Protein AF-A0A6C0IG75-F1 (afdb_monomer)

Secondary structure (DSSP, 8-state):
-HHHHHHHHHHHHHHHHHHHHHHHHTT---TT---TT---SSPPTT--EEE-TTS-EEESS--EETTEE-S---BSSS---SSS-BHHHHHHHHHHHHHHHHS-TT--EEEEE-SSTTS-EEEEESSPBPTTSSSBSSTTS-EEE--SSHHHHHH-TTBHHHHHHHHHS--S-SSSEEEEEE-SSTTSPPEEEEEEE-TT--EEEEE-HHHHHHHHHHH-TTTTTTT--TTTBTTBHHHHIIIIIS--S-GGGSB---

Mean predicted aligned error: 11.67 Å

Radius of gyration: 27.98 Å; Cα contacts (8 Å, |Δi|>4): 432; chains: 1; bounding box: 82×36×85 Å

Organism: NCBI:txid1070528

Nearest PDB structures (foldseek):
  3dfy-assembly2_K  TM=4.778E-01  e=1.965E+00  Thermotoga maritima MSB8
  7ab2-assembly1_A  TM=4.208E-01  e=1.738E+00  Homo sapiens
  4p5q-assembly1_A  TM=4.498E-01  e=3.863E+00  Homo sapiens
  3h3c-assembly1_A  TM=3.993E-01  e=5.252E+00  Homo sapiens
  5g3q-assembly1_A  TM=2.573E-01  e=2.363E+00  Homo sapiens

Sequence (258 aa):
MIELVVLLLGILLLCIFIYYYTSASHNVTEPFAPTQGEYLSACPAGYKTFYTSNGDINCCNGDIVANRCVGIQCTLNGKGTHDMPQCVDATLRAHKEKGARSCPKSMTTYFEDRTNPSAIVKGCTNGQLNATLTGPKTATQPMCKIYATEELNTNSMDSCFNQKEMEAFVCSDKKHCTKTLIQTTAGKPIKVQVSLTDPQNNTYVGTTRESLQRFYDATKPQWRETGIDLSTSHLVAEVLQEVYIDRTMEASSMQMNP

Foldseek 3Di:
DVVVVVVVVVVVVVVVVVVVVVVVVVPPPPPPPPPVPQQQPAQAAFAQWEAEPVRDIDGRDADCDPNDGDGQYEYRDDCADPNHHHSVVVQQVVQQVVLVPQAAPQFSGKAWDCPDVVDIWIKTFNDDPPSSRHGRVDPPTQMATDDPDPLCLFQDQRHRNLVNVQRPDDAPDPVFKDWGWDDPDHSAGIWIKIWGAAPVRDIQIATALVSVVRRCCRPPVCVVVVPDDSVQESNHPVNVCCVRPVNVDDPVSHDDDD

Structure (mmCIF, N/CA/C/O backbone):
data_AF-A0A6C0IG75-F1
#
_entry.id   AF-A0A6C0IG75-F1
#
loop_
_atom_site.group_PDB
_atom_site.id
_atom_site.type_symbol
_atom_site.label_atom_id
_atom_site.label_alt_id
_atom_site.label_comp_id
_atom_site.label_asym_id
_atom_site.label_entity_id
_atom_site.label_seq_id
_atom_site.pdbx_PDB_ins_code
_atom_site.Cartn_x
_atom_site.Cartn_y
_atom_site.Cartn_z
_atom_site.occupancy
_atom_site.B_iso_or_equiv
_atom_site.auth_seq_id
_atom_site.auth_comp_id
_atom_site.auth_asym_id
_atom_site.auth_atom_id
_atom_site.pdbx_PDB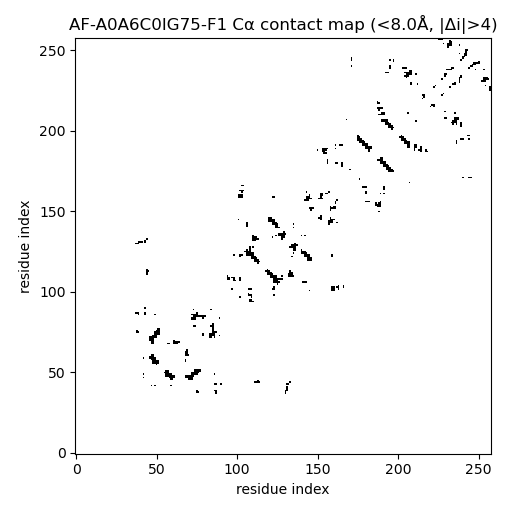_model_num
ATOM 1 N N . MET A 1 1 ? -45.389 -19.963 -54.845 1.00 73.31 1 MET A N 1
ATOM 2 C CA . MET A 1 1 ? -45.095 -19.102 -53.671 1.00 73.31 1 MET A CA 1
ATOM 3 C C . MET A 1 1 ? -44.273 -19.814 -52.600 1.00 73.31 1 MET A C 1
ATOM 5 O O . MET A 1 1 ? -43.378 -19.183 -52.063 1.00 73.31 1 MET A O 1
ATOM 9 N N . ILE A 1 2 ? -44.506 -21.105 -52.322 1.00 85.25 2 ILE A N 1
ATOM 10 C CA . ILE A 1 2 ? -43.747 -21.869 -51.309 1.00 85.25 2 ILE A CA 1
ATOM 11 C C . ILE A 1 2 ? -42.240 -21.941 -51.626 1.00 85.25 2 ILE A C 1
ATOM 13 O O . ILE A 1 2 ? -41.425 -21.727 -50.738 1.00 85.25 2 ILE A O 1
ATOM 17 N N . GLU A 1 3 ? -41.856 -22.139 -52.889 1.00 83.38 3 GLU A N 1
ATOM 18 C CA . GLU A 1 3 ? -40.438 -22.217 -53.290 1.00 83.38 3 GLU A CA 1
ATOM 19 C C . GLU A 1 3 ? -39.653 -20.920 -53.022 1.00 83.38 3 GLU A C 1
ATOM 21 O O . GLU A 1 3 ? -38.507 -20.967 -52.582 1.00 83.38 3 GLU A O 1
ATOM 26 N N . LEU A 1 4 ? -40.292 -19.754 -53.195 1.00 88.12 4 LEU A N 1
ATOM 27 C CA . LEU A 1 4 ? -39.681 -18.454 -52.894 1.00 88.12 4 LEU A CA 1
ATOM 28 C C . LEU A 1 4 ? -39.450 -18.281 -51.382 1.00 88.12 4 LEU A C 1
ATOM 30 O O . LEU A 1 4 ? -38.430 -17.737 -50.966 1.00 88.12 4 LEU A O 1
ATOM 34 N N . VAL A 1 5 ? -40.379 -18.774 -50.556 1.00 92.50 5 VAL A N 1
ATOM 35 C CA . VAL A 1 5 ? -40.278 -18.709 -49.089 1.00 92.50 5 VAL A CA 1
ATOM 36 C C . VAL A 1 5 ? -39.139 -19.597 -48.580 1.00 92.50 5 VAL A C 1
ATOM 38 O O . VAL A 1 5 ? -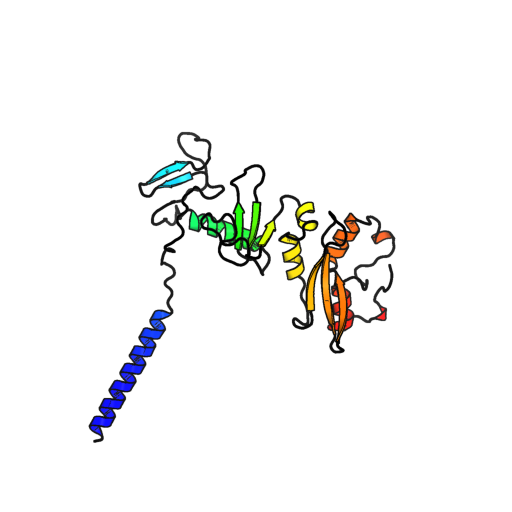38.380 -19.172 -47.711 1.00 92.50 5 VAL A O 1
ATOM 41 N N . VAL A 1 6 ? -38.968 -20.792 -49.155 1.00 94.50 6 VAL A N 1
ATOM 42 C CA . VAL A 1 6 ? -37.861 -21.703 -48.810 1.00 94.50 6 VAL A CA 1
ATOM 43 C C . VAL A 1 6 ? -36.507 -21.089 -49.176 1.00 94.50 6 VAL A C 1
ATOM 45 O O . VAL A 1 6 ? -35.572 -21.146 -48.377 1.00 94.50 6 VAL A O 1
ATOM 48 N N . LEU A 1 7 ? -36.409 -20.436 -50.338 1.00 94.56 7 LEU A N 1
ATOM 49 C CA . LEU A 1 7 ? -35.179 -19.773 -50.773 1.00 94.56 7 LEU A CA 1
ATOM 50 C C . LEU A 1 7 ? -34.809 -18.585 -49.869 1.00 94.56 7 LEU A C 1
ATOM 52 O O . LEU A 1 7 ? -33.651 -18.452 -49.472 1.00 94.56 7 LEU A O 1
ATOM 56 N N . LEU A 1 8 ? -35.787 -17.762 -49.477 1.00 94.19 8 LEU A N 1
ATOM 57 C CA . LEU A 1 8 ? -35.557 -16.633 -48.567 1.00 94.19 8 LEU A CA 1
ATOM 58 C C . LEU A 1 8 ? -35.135 -17.086 -47.161 1.00 94.19 8 LEU A C 1
ATOM 60 O O . LEU A 1 8 ? -34.238 -16.480 -46.574 1.00 94.19 8 LEU A O 1
ATOM 64 N N . LEU A 1 9 ? -35.715 -18.173 -46.642 1.00 94.75 9 LEU A N 1
ATOM 65 C CA . LEU A 1 9 ? -35.294 -18.766 -45.366 1.00 94.75 9 LEU A CA 1
ATOM 66 C C . LEU A 1 9 ? -33.864 -19.319 -45.431 1.00 94.75 9 LEU A C 1
ATOM 68 O O . LEU A 1 9 ? -33.097 -19.138 -44.485 1.00 94.75 9 LEU A O 1
ATOM 72 N N . GLY A 1 10 ? -33.483 -19.938 -46.552 1.00 95.44 10 GLY A N 1
ATOM 73 C CA . GLY A 1 10 ? -32.118 -20.418 -46.773 1.00 95.44 10 GLY A CA 1
ATOM 74 C C . GLY A 1 10 ? -31.086 -19.287 -46.762 1.00 95.44 10 GLY A C 1
ATOM 75 O O . GLY A 1 10 ? -30.059 -19.395 -46.092 1.00 95.44 10 GLY A O 1
ATOM 76 N N . ILE A 1 11 ? -31.384 -18.171 -47.437 1.00 95.62 11 ILE A N 1
ATOM 77 C CA . ILE A 1 11 ? -30.511 -16.985 -47.453 1.00 95.62 11 ILE A CA 1
ATOM 78 C C . ILE A 1 11 ? -30.398 -16.374 -46.052 1.00 95.62 11 ILE A C 1
ATOM 80 O O . ILE A 1 11 ? -29.293 -16.053 -45.617 1.00 95.62 11 ILE A O 1
ATOM 84 N N . LEU A 1 12 ? -31.510 -16.263 -45.317 1.00 95.25 12 LEU A N 1
ATOM 85 C CA . LEU A 1 12 ? -31.516 -15.712 -43.959 1.00 95.25 12 LEU A CA 1
ATOM 86 C C . LEU A 1 12 ? -30.610 -16.518 -43.013 1.00 95.25 12 LEU A C 1
ATOM 88 O O . LEU A 1 12 ? -29.795 -15.939 -42.296 1.00 95.25 12 LEU A O 1
ATOM 92 N N . LEU A 1 13 ? -30.715 -17.851 -43.038 1.00 94.88 13 LEU A N 1
ATOM 93 C CA . LEU A 1 13 ? -29.880 -18.729 -42.213 1.00 94.88 13 LEU A CA 1
ATOM 94 C C . LEU A 1 13 ? -28.395 -18.614 -42.574 1.00 94.88 13 LEU A C 1
ATOM 96 O O . LEU A 1 13 ? -27.547 -18.582 -41.682 1.00 94.88 13 LEU A O 1
ATOM 100 N N . LEU A 1 14 ? -28.079 -18.489 -43.865 1.00 95.00 14 LEU A N 1
ATOM 101 C CA . LEU A 1 14 ? -26.709 -18.304 -44.336 1.00 95.00 14 LEU A CA 1
ATOM 102 C C . LEU A 1 14 ? -26.132 -16.950 -43.887 1.00 95.00 14 LEU A C 1
ATOM 104 O O . LEU A 1 14 ? -24.993 -16.892 -43.427 1.00 95.00 14 LEU A O 1
ATOM 108 N N . CYS A 1 15 ? -26.927 -15.876 -43.922 1.00 92.81 15 CYS A N 1
ATOM 109 C CA . CYS A 1 15 ? -26.532 -14.569 -43.392 1.00 92.81 15 CYS A CA 1
ATOM 110 C C . CYS A 1 15 ? -26.287 -14.601 -41.875 1.00 92.81 15 CYS A C 1
ATOM 112 O O . CYS A 1 15 ? -25.294 -14.040 -41.415 1.00 92.81 15 CYS A O 1
ATOM 114 N N . ILE A 1 16 ? -27.144 -15.282 -41.104 1.00 92.81 16 ILE A N 1
ATOM 115 C CA . ILE A 1 16 ? -26.962 -15.452 -39.650 1.00 92.81 16 ILE A CA 1
ATOM 116 C C . ILE A 1 16 ? -25.671 -16.225 -39.359 1.00 92.81 16 ILE A C 1
ATOM 118 O O . ILE A 1 16 ? -24.908 -15.837 -38.474 1.00 92.81 16 ILE A O 1
ATOM 122 N N . PHE A 1 17 ? -25.399 -17.287 -40.122 1.00 92.06 17 PHE A N 1
ATOM 123 C CA . PHE A 1 17 ? -24.185 -18.084 -39.965 1.00 92.06 17 PHE A CA 1
ATOM 124 C C . PHE A 1 17 ? -22.920 -17.264 -40.256 1.00 92.06 17 PHE A C 1
ATOM 126 O O . PHE A 1 17 ? -21.987 -17.272 -39.454 1.00 92.06 17 PHE A O 1
ATOM 133 N N . ILE A 1 18 ? -22.905 -16.493 -41.350 1.00 89.94 18 ILE A N 1
ATOM 134 C CA . ILE A 1 18 ? -21.786 -15.597 -41.687 1.00 89.94 18 ILE A CA 1
ATOM 135 C C . ILE A 1 18 ? -21.599 -14.527 -40.607 1.00 89.94 18 ILE A C 1
ATOM 137 O O . ILE A 1 18 ? -20.465 -14.272 -40.199 1.00 89.94 18 ILE A O 1
ATOM 141 N N . TYR A 1 19 ? -22.684 -13.924 -40.113 1.00 90.56 19 TYR A N 1
ATOM 142 C CA . TYR A 1 19 ? -22.627 -12.925 -39.045 1.00 90.56 19 TYR A CA 1
ATOM 143 C C . TYR A 1 19 ? -22.011 -13.494 -37.762 1.00 90.56 19 TYR A C 1
ATOM 145 O O . TYR A 1 19 ? -21.094 -12.901 -37.202 1.00 90.56 19 TYR A O 1
ATOM 153 N N . TYR A 1 20 ? -22.441 -14.679 -37.324 1.00 86.88 20 TYR A N 1
ATOM 154 C CA . TYR A 1 20 ? -21.862 -15.320 -36.143 1.00 86.88 20 TYR A CA 1
ATOM 155 C C . TYR A 1 20 ? -20.394 -15.696 -36.339 1.00 86.88 20 TYR A C 1
ATOM 157 O O . TYR A 1 20 ? -19.587 -15.480 -35.438 1.00 86.88 20 TYR A O 1
ATOM 165 N N . TYR A 1 21 ? -20.029 -16.220 -37.510 1.00 84.25 21 TYR A N 1
ATOM 166 C CA . TYR A 1 21 ? -18.655 -16.639 -37.780 1.00 84.25 21 TYR A CA 1
ATOM 167 C C . TYR A 1 21 ? -17.698 -15.440 -37.845 1.00 84.25 21 TYR A C 1
ATOM 169 O O . TYR A 1 21 ? -16.626 -15.453 -37.242 1.00 84.25 21 TYR A O 1
ATOM 177 N N . THR A 1 22 ? -18.115 -14.361 -38.510 1.00 77.25 22 THR A N 1
ATOM 178 C CA . THR A 1 22 ? -17.342 -13.112 -38.572 1.00 77.25 22 THR A CA 1
ATOM 179 C C . THR A 1 22 ? -17.267 -12.425 -37.209 1.00 77.25 22 THR A C 1
ATOM 181 O O . THR A 1 22 ? -16.177 -12.044 -36.780 1.00 77.25 22 THR A O 1
ATOM 184 N N . SER A 1 23 ? -18.373 -12.353 -36.465 1.00 73.25 23 SER A N 1
ATOM 185 C CA . SER A 1 23 ? -18.390 -11.734 -35.136 1.00 73.25 23 SER A CA 1
ATOM 186 C C . SER A 1 23 ? -17.622 -12.550 -34.083 1.00 73.25 23 SER A C 1
ATOM 188 O O . SER A 1 23 ? -17.055 -11.964 -33.163 1.00 73.25 23 SER A O 1
ATOM 190 N N . ALA A 1 24 ? -17.538 -13.879 -34.225 1.00 65.00 24 ALA A N 1
ATOM 191 C CA . ALA A 1 24 ? -16.687 -14.730 -33.388 1.00 65.00 24 ALA A CA 1
ATOM 192 C C . ALA A 1 24 ? -15.191 -14.573 -33.726 1.00 65.00 24 ALA A C 1
ATOM 194 O O . ALA A 1 24 ? -14.353 -14.590 -32.825 1.00 65.00 24 ALA A O 1
ATOM 195 N N . SER A 1 25 ? -14.851 -14.350 -35.002 1.00 56.00 25 SER A N 1
ATOM 196 C CA . SER A 1 25 ? -13.463 -14.129 -35.441 1.00 56.00 25 SER A CA 1
ATOM 197 C C . SER A 1 25 ? -12.876 -12.774 -35.018 1.00 56.00 25 SER A C 1
ATOM 199 O O . SER A 1 25 ? -11.663 -12.654 -34.885 1.00 56.00 25 SER A O 1
ATOM 201 N N . HIS A 1 26 ? -13.715 -11.777 -34.712 1.00 50.03 26 HIS A N 1
ATOM 202 C CA . HIS A 1 26 ? -13.266 -10.451 -34.265 1.00 50.03 26 HIS A CA 1
ATOM 203 C C . HIS A 1 26 ? -12.910 -10.355 -32.770 1.00 50.03 26 HIS A C 1
ATOM 205 O O . HIS A 1 26 ? -12.398 -9.323 -32.343 1.00 50.03 26 HIS A O 1
ATOM 211 N N . ASN A 1 27 ? -13.125 -11.416 -31.982 1.00 47.47 27 ASN A N 1
ATOM 212 C CA . ASN A 1 27 ? -12.748 -11.458 -30.562 1.00 47.47 27 ASN A CA 1
ATOM 213 C C . ASN A 1 27 ? -11.518 -12.329 -30.275 1.00 47.47 27 ASN A C 1
ATOM 215 O O . ASN A 1 27 ? -11.144 -12.497 -29.114 1.00 47.47 27 ASN A O 1
ATOM 219 N N . VAL A 1 28 ? -10.851 -12.846 -31.310 1.00 45.84 28 VAL A N 1
ATOM 220 C CA . VAL A 1 28 ? -9.476 -13.326 -31.163 1.00 45.84 28 VAL A CA 1
ATOM 221 C C . VAL A 1 28 ? -8.573 -12.108 -31.299 1.00 45.84 28 VAL A C 1
ATOM 223 O O . VAL A 1 28 ? -8.095 -11.773 -32.378 1.00 45.84 28 VAL A O 1
ATOM 226 N N . THR A 1 29 ? -8.355 -11.409 -30.189 1.00 41.53 29 THR A N 1
ATOM 227 C CA . THR A 1 29 ? -7.155 -10.592 -30.037 1.00 41.53 29 THR A CA 1
ATOM 228 C C . THR A 1 29 ? -5.960 -11.525 -30.197 1.00 41.53 29 THR A C 1
ATOM 230 O O . THR A 1 29 ? -5.622 -12.288 -29.292 1.00 41.53 29 THR A O 1
ATOM 233 N N . GLU A 1 30 ? -5.340 -11.513 -31.376 1.00 39.78 30 GLU A N 1
ATOM 234 C CA . GLU A 1 30 ? -4.031 -12.125 -31.566 1.00 39.78 30 GLU A CA 1
ATOM 235 C C . GLU A 1 30 ? -3.070 -11.559 -30.504 1.00 39.78 30 GLU A C 1
ATOM 237 O O . GLU A 1 30 ? -2.921 -10.337 -30.413 1.00 39.78 30 GLU A O 1
ATOM 242 N N . PRO A 1 31 ? -2.373 -12.389 -29.708 1.00 43.69 31 PRO A N 1
ATOM 243 C CA . PRO A 1 31 ? -1.427 -11.895 -28.707 1.00 43.69 31 PRO A CA 1
ATOM 244 C C . PRO A 1 31 ? -0.106 -11.378 -29.315 1.00 43.69 31 PRO A C 1
ATOM 246 O O . PRO A 1 31 ? 0.885 -11.253 -28.603 1.00 43.69 31 PRO A O 1
ATOM 249 N N . PHE A 1 32 ? -0.065 -11.071 -30.617 1.00 42.75 32 PHE A N 1
ATOM 250 C CA . PHE A 1 32 ? 1.168 -10.741 -31.339 1.00 42.75 32 PHE A CA 1
ATOM 251 C C . PHE A 1 32 ? 1.062 -9.539 -32.279 1.00 42.75 32 PHE A C 1
ATOM 253 O O . PHE A 1 32 ? 1.876 -9.412 -33.194 1.00 42.75 32 PHE A O 1
ATOM 260 N N . ALA A 1 33 ? 0.135 -8.610 -32.045 1.00 37.62 33 ALA A N 1
ATOM 261 C CA . ALA A 1 33 ? 0.396 -7.249 -32.492 1.00 37.62 33 ALA A CA 1
ATOM 262 C C . ALA A 1 33 ? 1.459 -6.671 -31.538 1.00 37.62 33 ALA A C 1
ATOM 264 O O . ALA A 1 33 ? 1.122 -6.419 -30.378 1.00 37.62 33 ALA A O 1
ATOM 265 N N . PRO A 1 34 ? 2.735 -6.489 -31.952 1.00 43.19 34 PRO A N 1
ATOM 266 C CA . PRO A 1 34 ? 3.648 -5.679 -31.162 1.00 43.19 34 PRO A CA 1
ATOM 267 C C . PRO A 1 34 ? 2.953 -4.337 -31.000 1.00 43.19 34 PRO A C 1
ATOM 269 O O . PRO A 1 34 ? 2.518 -3.752 -31.995 1.00 43.19 34 PRO A O 1
ATOM 272 N N . THR A 1 35 ? 2.773 -3.904 -29.760 1.00 45.69 35 THR A N 1
ATOM 273 C CA . THR A 1 35 ? 2.232 -2.600 -29.400 1.00 45.69 35 THR A CA 1
ATOM 274 C C . THR A 1 35 ? 2.933 -1.557 -30.267 1.00 45.69 35 THR A C 1
ATOM 276 O O . THR A 1 35 ? 4.082 -1.191 -30.023 1.00 45.69 35 THR A O 1
ATOM 279 N N . GLN A 1 36 ? 2.280 -1.127 -31.350 1.00 42.31 36 GLN A N 1
ATOM 280 C CA . GLN A 1 36 ? 2.760 -0.030 -32.171 1.00 42.31 36 GLN A CA 1
ATOM 281 C C . GLN A 1 36 ? 2.659 1.211 -31.290 1.00 42.31 36 GLN A C 1
ATOM 283 O O . GLN A 1 36 ? 1.587 1.793 -31.160 1.00 42.31 36 GLN A O 1
ATOM 288 N N . GLY A 1 37 ? 3.749 1.568 -30.612 1.00 45.06 37 GLY A N 1
ATOM 289 C CA . GLY A 1 37 ? 3.791 2.807 -29.841 1.00 45.06 37 GLY A CA 1
ATOM 290 C C . GLY A 1 37 ? 4.794 2.885 -28.699 1.00 45.06 37 GLY A C 1
ATOM 291 O O . GLY A 1 37 ? 5.054 3.993 -28.248 1.00 45.06 37 GLY A O 1
ATOM 292 N N . GLU A 1 38 ? 5.388 1.782 -28.242 1.00 47.50 38 GLU A N 1
ATOM 293 C CA . GLU A 1 38 ? 6.344 1.832 -27.126 1.00 47.50 38 GLU A CA 1
ATOM 294 C C . GLU A 1 38 ? 7.746 1.464 -27.608 1.00 47.50 38 GLU A C 1
ATOM 296 O O . GLU A 1 38 ? 8.247 0.366 -27.394 1.00 47.50 38 GLU A O 1
ATOM 301 N N . TYR A 1 39 ? 8.384 2.401 -28.310 1.00 50.88 39 TYR A N 1
ATOM 302 C CA . TYR A 1 39 ? 9.828 2.359 -28.502 1.00 50.88 39 TYR A CA 1
ATOM 303 C C . TYR A 1 39 ? 10.487 3.041 -27.303 1.00 50.88 39 TYR A C 1
ATOM 305 O O . TYR A 1 39 ? 10.224 4.207 -27.003 1.00 50.88 39 TYR A O 1
ATOM 313 N N . LEU A 1 40 ? 11.368 2.321 -26.614 1.00 54.06 40 LEU A N 1
ATOM 314 C CA . LEU A 1 40 ? 12.262 2.953 -25.654 1.00 54.06 40 LEU A CA 1
ATOM 315 C C . LEU A 1 40 ? 13.280 3.777 -26.451 1.00 54.06 40 LEU A C 1
ATOM 317 O O . LEU A 1 40 ? 14.135 3.230 -27.141 1.00 54.06 40 LEU A O 1
ATOM 321 N N . SER A 1 41 ? 13.177 5.105 -26.380 1.00 54.94 41 SER A N 1
ATOM 322 C CA . SER A 1 41 ? 14.137 6.025 -27.010 1.00 54.94 41 SER A CA 1
ATOM 323 C C . SER A 1 41 ? 15.497 6.044 -26.305 1.00 54.94 41 SER A C 1
ATOM 325 O O . SER A 1 41 ? 16.463 6.593 -26.832 1.00 54.94 41 SER A O 1
ATOM 327 N N . ALA A 1 42 ? 15.571 5.450 -25.116 1.00 58.94 42 ALA A N 1
ATOM 328 C CA . ALA A 1 42 ? 16.754 5.380 -24.284 1.00 58.94 42 ALA A CA 1
ATOM 329 C C . ALA A 1 42 ? 16.819 4.037 -23.553 1.00 58.94 42 ALA A C 1
ATOM 331 O O . ALA A 1 42 ? 15.848 3.289 -23.461 1.00 58.94 42 ALA A O 1
ATOM 332 N N . CYS A 1 43 ? 17.988 3.757 -23.000 1.00 59.97 43 CYS A N 1
ATOM 333 C CA . CYS A 1 43 ? 18.236 2.589 -22.184 1.00 59.97 43 CYS A CA 1
ATOM 334 C C . CYS A 1 43 ? 17.265 2.471 -21.006 1.00 59.97 43 CYS A C 1
ATOM 336 O O . CYS A 1 43 ? 17.230 3.382 -20.172 1.00 59.97 43 CYS A O 1
ATOM 338 N N . PRO A 1 44 ? 16.524 1.354 -20.881 1.00 65.19 44 PRO A N 1
ATOM 339 C CA . PRO A 1 44 ? 15.718 1.134 -19.697 1.00 65.19 44 PRO A CA 1
ATOM 340 C C . PRO A 1 44 ? 16.601 1.109 -18.450 1.00 65.19 44 PRO A C 1
ATOM 342 O O . PRO A 1 44 ? 17.728 0.602 -18.436 1.00 65.19 44 PRO A O 1
ATOM 345 N N . ALA A 1 45 ? 16.063 1.680 -17.381 1.00 61.09 45 ALA A N 1
ATOM 346 C CA . ALA A 1 45 ? 16.729 1.827 -16.103 1.00 61.09 45 ALA A CA 1
ATOM 347 C C . ALA A 1 45 ? 17.295 0.482 -15.592 1.00 61.09 45 ALA A C 1
ATOM 349 O O . ALA A 1 45 ? 16.557 -0.454 -15.297 1.00 61.09 45 ALA A O 1
ATOM 350 N N . GLY A 1 46 ? 18.623 0.392 -15.431 1.00 55.16 46 GLY A N 1
ATOM 351 C CA . GLY A 1 46 ? 19.306 -0.800 -14.905 1.00 55.16 46 GLY A CA 1
ATOM 352 C C . GLY A 1 46 ? 19.801 -1.804 -15.949 1.00 55.16 46 GLY A C 1
ATOM 353 O O . GLY A 1 46 ? 20.493 -2.754 -15.574 1.00 55.16 46 GLY A O 1
ATOM 354 N N . TYR A 1 47 ? 19.507 -1.584 -17.229 1.00 60.91 47 TYR A N 1
ATOM 355 C CA . TYR A 1 47 ? 20.133 -2.322 -18.320 1.00 60.91 47 TYR A CA 1
ATOM 356 C C . TYR A 1 47 ? 21.494 -1.715 -18.619 1.00 60.91 47 TYR A C 1
ATOM 358 O O . TYR A 1 47 ? 21.670 -0.498 -18.599 1.00 60.91 47 TYR A O 1
ATOM 366 N N . LYS A 1 48 ? 22.474 -2.582 -18.867 1.00 63.97 48 LYS A N 1
ATOM 367 C CA . LYS A 1 48 ? 23.851 -2.168 -19.153 1.00 63.97 48 LYS A CA 1
ATOM 368 C C . LYS A 1 48 ? 24.191 -2.299 -20.633 1.00 63.97 48 LYS A C 1
ATOM 370 O O . LYS A 1 48 ? 25.172 -1.705 -21.066 1.00 63.97 48 LYS A O 1
ATOM 375 N N . THR A 1 49 ? 23.403 -3.049 -21.406 1.00 65.75 49 THR A N 1
ATOM 376 C CA . THR A 1 49 ? 23.686 -3.406 -22.802 1.00 65.75 49 THR A CA 1
ATOM 377 C C . THR A 1 49 ? 22.377 -3.510 -23.588 1.00 65.75 49 THR A C 1
ATOM 379 O O . THR A 1 49 ? 21.367 -3.950 -23.038 1.00 65.75 49 THR A O 1
ATOM 382 N N . PHE A 1 50 ? 22.382 -3.102 -24.856 1.00 67.06 50 PHE A N 1
ATOM 383 C CA . PHE A 1 50 ? 21.300 -3.385 -25.798 1.00 67.06 50 PHE A CA 1
ATOM 384 C C . PHE A 1 50 ? 21.831 -3.554 -27.217 1.00 67.06 50 PHE A C 1
ATOM 386 O O . PHE A 1 50 ? 22.889 -3.026 -27.557 1.00 67.06 50 PHE A O 1
ATOM 393 N N . TYR A 1 51 ? 21.063 -4.256 -28.046 1.00 66.00 51 TYR A N 1
ATOM 394 C CA . TYR A 1 51 ? 21.341 -4.407 -29.471 1.00 66.00 51 TYR A CA 1
ATOM 395 C C . TYR A 1 51 ? 20.474 -3.454 -30.299 1.00 66.00 51 TYR A C 1
ATOM 397 O O . TYR A 1 51 ? 19.267 -3.324 -30.055 1.00 66.00 51 TYR A O 1
ATOM 405 N N . THR A 1 52 ? 21.087 -2.782 -31.276 1.00 66.50 52 THR A N 1
ATOM 406 C CA . THR A 1 52 ? 20.379 -1.975 -32.281 1.00 66.50 52 THR A CA 1
ATOM 407 C C . THR A 1 52 ? 19.715 -2.872 -33.330 1.00 66.50 52 THR A C 1
ATOM 409 O O . THR A 1 52 ? 19.978 -4.072 -33.403 1.00 66.50 52 THR A O 1
ATOM 412 N N . SER A 1 53 ? 18.882 -2.289 -34.198 1.00 67.25 53 SER A N 1
ATOM 413 C CA . SER A 1 53 ? 18.287 -3.001 -35.341 1.00 67.25 53 SER A CA 1
ATOM 414 C C . SER A 1 53 ? 19.322 -3.574 -36.315 1.00 67.25 53 SER A C 1
ATOM 416 O O . SER A 1 53 ? 18.993 -4.466 -37.091 1.00 67.25 53 SER A O 1
ATOM 418 N N . ASN A 1 54 ? 20.559 -3.072 -36.272 1.00 67.69 54 ASN A N 1
ATOM 419 C CA . ASN A 1 54 ? 21.665 -3.518 -37.117 1.00 67.69 54 ASN A CA 1
ATOM 420 C C . ASN A 1 54 ? 22.476 -4.655 -36.471 1.00 67.69 54 ASN A C 1
ATOM 422 O O . ASN A 1 54 ? 23.398 -5.173 -37.091 1.00 67.69 54 ASN A O 1
ATOM 426 N N . GLY A 1 55 ? 22.141 -5.047 -35.235 1.00 65.00 55 GLY A N 1
ATOM 427 C CA . GLY A 1 55 ? 22.895 -6.033 -34.460 1.00 65.00 55 GLY A CA 1
ATOM 428 C C . GLY A 1 55 ? 24.098 -5.456 -33.707 1.00 65.00 55 GLY A C 1
ATOM 429 O O . GLY A 1 55 ? 24.832 -6.221 -33.084 1.00 65.00 55 GLY A O 1
ATOM 430 N N . ASP A 1 56 ? 24.290 -4.133 -33.716 1.00 68.06 56 ASP A N 1
ATOM 431 C CA . ASP A 1 56 ? 25.373 -3.484 -32.971 1.00 68.06 56 ASP A CA 1
ATOM 432 C C . ASP A 1 56 ? 25.075 -3.475 -31.470 1.00 68.06 56 ASP A C 1
ATOM 434 O O . ASP A 1 56 ? 23.944 -3.207 -31.055 1.00 68.06 56 ASP A O 1
ATOM 438 N N . ILE A 1 57 ? 26.103 -3.716 -30.655 1.00 69.44 57 ILE A N 1
ATOM 439 C CA . ILE A 1 57 ? 26.013 -3.668 -29.192 1.00 69.44 57 ILE A CA 1
ATOM 440 C C . ILE A 1 57 ? 26.298 -2.244 -28.718 1.00 69.44 57 ILE A C 1
ATOM 442 O O . ILE A 1 57 ? 27.409 -1.747 -28.888 1.00 69.44 57 ILE A O 1
ATOM 446 N N . ASN A 1 58 ? 25.337 -1.631 -28.030 1.00 70.44 58 ASN A N 1
ATOM 447 C CA . ASN A 1 58 ? 25.519 -0.362 -27.332 1.00 70.44 58 ASN A CA 1
ATOM 448 C C . ASN A 1 58 ? 25.437 -0.573 -25.814 1.00 70.44 58 ASN A C 1
ATOM 450 O O . ASN A 1 58 ? 24.481 -1.165 -25.304 1.00 70.44 58 ASN A O 1
ATOM 454 N N . CYS A 1 59 ? 26.433 -0.085 -25.066 1.00 65.06 59 CYS A N 1
ATOM 455 C CA . CYS A 1 59 ? 26.380 -0.109 -23.605 1.00 65.06 59 CYS A CA 1
ATOM 456 C C . CYS A 1 59 ? 25.551 1.082 -23.088 1.00 65.06 59 CYS A C 1
ATOM 458 O O . CYS A 1 59 ? 25.820 2.231 -23.423 1.00 65.06 59 CYS A O 1
ATOM 460 N N . CYS A 1 60 ? 24.567 0.807 -22.235 1.00 62.75 60 CYS A N 1
ATOM 461 C CA . CYS A 1 60 ? 23.649 1.794 -21.662 1.00 62.75 60 CYS A CA 1
ATOM 462 C C . CYS A 1 60 ? 24.206 2.579 -20.474 1.00 62.75 60 CYS A C 1
ATOM 464 O O . CYS A 1 60 ? 23.810 3.713 -20.230 1.00 62.75 60 CYS A O 1
ATOM 466 N N . ASN A 1 61 ? 25.061 1.923 -19.696 1.00 56.16 61 ASN A N 1
ATOM 467 C CA . ASN A 1 61 ? 25.866 2.458 -18.602 1.00 56.16 61 ASN A CA 1
ATOM 468 C C . ASN A 1 61 ? 26.550 1.238 -17.980 1.00 56.16 61 ASN A C 1
ATOM 470 O O . ASN A 1 61 ? 25.917 0.460 -17.262 1.00 56.16 61 ASN A O 1
ATOM 474 N N . GLY A 1 62 ? 27.816 0.999 -18.308 1.00 51.94 62 GLY A N 1
ATOM 475 C CA . GLY A 1 62 ? 28.541 -0.152 -17.788 1.00 51.94 62 GLY A CA 1
ATOM 476 C C . GLY A 1 62 ? 30.019 -0.117 -18.134 1.00 51.94 62 GLY A C 1
ATOM 477 O O . GLY A 1 62 ? 30.400 0.382 -19.189 1.00 51.94 62 GLY A O 1
ATOM 478 N N . ASP A 1 63 ? 30.824 -0.682 -17.238 1.00 50.28 63 ASP A N 1
ATOM 479 C CA . ASP A 1 63 ? 32.231 -0.961 -17.485 1.00 50.28 63 ASP A CA 1
ATOM 480 C C . ASP A 1 63 ? 32.355 -1.933 -18.661 1.00 50.28 63 ASP A C 1
ATOM 482 O O . ASP A 1 63 ? 31.731 -3.002 -18.688 1.00 50.28 63 ASP A O 1
ATOM 486 N N . ILE A 1 64 ? 33.165 -1.557 -19.646 1.00 55.50 64 ILE A N 1
ATOM 487 C CA . ILE A 1 64 ? 33.576 -2.458 -20.717 1.00 55.50 64 ILE A CA 1
ATOM 488 C C . ILE A 1 64 ? 34.610 -3.401 -20.105 1.00 55.50 64 ILE A C 1
ATOM 490 O O . ILE A 1 64 ? 35.767 -3.032 -19.918 1.00 55.50 64 ILE A O 1
ATOM 494 N N . VAL A 1 65 ? 34.202 -4.627 -19.785 1.00 56.50 65 VAL A N 1
ATOM 495 C CA . VAL A 1 65 ? 35.130 -5.660 -19.314 1.00 56.50 65 VAL A CA 1
ATOM 496 C C . VAL A 1 65 ? 35.444 -6.565 -20.499 1.00 56.50 65 VAL A C 1
ATOM 498 O O . VAL A 1 65 ? 34.555 -7.216 -21.042 1.00 56.50 65 VAL A O 1
ATOM 501 N N . ALA A 1 66 ? 36.707 -6.580 -20.931 1.00 60.03 66 ALA A N 1
ATOM 502 C CA . ALA A 1 66 ? 37.181 -7.399 -22.054 1.00 60.03 66 ALA A CA 1
ATOM 503 C C . ALA A 1 66 ? 36.370 -7.209 -23.361 1.00 60.03 66 ALA A C 1
ATOM 505 O O . ALA A 1 66 ? 35.964 -8.180 -23.999 1.00 60.03 66 ALA A O 1
ATOM 506 N N . ASN A 1 67 ? 36.121 -5.952 -23.757 1.00 59.69 67 ASN A N 1
ATOM 507 C CA . ASN A 1 67 ? 35.340 -5.577 -24.951 1.00 59.69 67 ASN A CA 1
ATOM 508 C C . ASN A 1 67 ? 33.890 -6.091 -24.967 1.00 59.69 67 ASN A C 1
ATOM 510 O O . ASN A 1 67 ? 33.270 -6.178 -26.026 1.00 59.69 67 ASN A O 1
ATOM 514 N N . ARG A 1 68 ? 33.328 -6.428 -23.802 1.00 54.66 68 ARG A N 1
ATOM 515 C CA . ARG A 1 68 ? 31.922 -6.804 -23.662 1.00 54.66 68 ARG A CA 1
ATOM 516 C C . ARG A 1 68 ? 31.274 -5.947 -22.588 1.00 54.66 68 ARG A C 1
ATOM 518 O O . ARG A 1 68 ? 31.807 -5.783 -21.492 1.00 54.66 68 ARG A O 1
ATOM 525 N N . CYS A 1 69 ? 30.102 -5.409 -22.898 1.00 60.16 69 CYS A N 1
ATOM 526 C CA . CYS A 1 69 ? 29.269 -4.793 -21.883 1.00 60.16 69 CYS A CA 1
ATOM 527 C C . CYS A 1 69 ? 28.725 -5.920 -20.969 1.00 60.16 69 CYS A C 1
ATOM 529 O O . CYS A 1 69 ? 28.186 -6.915 -21.461 1.00 60.16 69 CYS A O 1
ATOM 531 N N . VAL A 1 70 ? 28.860 -5.802 -19.648 1.00 59.41 70 VAL A N 1
ATOM 532 C CA . VAL A 1 70 ? 28.391 -6.827 -18.692 1.00 59.41 70 VAL A CA 1
ATOM 533 C C . VAL A 1 70 ? 26.984 -6.469 -18.208 1.00 59.41 70 VAL A C 1
ATOM 535 O O . VAL A 1 70 ? 26.827 -5.421 -17.598 1.00 59.41 70 VAL A O 1
ATOM 538 N N . GLY A 1 71 ? 25.961 -7.305 -18.433 1.00 63.19 71 GLY A N 1
ATOM 539 C CA . GLY A 1 71 ? 24.596 -7.090 -17.914 1.00 63.19 71 GLY A CA 1
ATOM 540 C C . GLY A 1 71 ? 23.497 -7.840 -18.676 1.00 63.19 71 GLY A C 1
ATOM 541 O O . GLY A 1 71 ? 23.798 -8.638 -19.560 1.00 63.19 71 GLY A O 1
ATOM 542 N N . ILE A 1 72 ? 22.227 -7.586 -18.327 1.00 65.31 72 ILE A N 1
ATOM 543 C CA . ILE A 1 72 ? 21.057 -8.158 -19.020 1.00 65.31 72 ILE A CA 1
ATOM 544 C C . ILE A 1 72 ? 21.063 -7.677 -20.477 1.00 65.31 72 ILE A C 1
ATOM 546 O O . ILE A 1 72 ? 21.151 -6.473 -20.713 1.00 65.31 72 ILE A O 1
ATOM 550 N N . GLN A 1 73 ? 20.989 -8.619 -21.419 1.00 71.75 73 GLN A N 1
ATOM 551 C CA . GLN A 1 73 ? 21.010 -8.371 -22.861 1.00 71.75 73 GLN A CA 1
ATOM 552 C C . GLN A 1 73 ? 19.585 -8.328 -23.413 1.00 71.75 73 GLN A C 1
ATOM 554 O O . GLN A 1 73 ? 18.770 -9.200 -23.110 1.00 71.75 73 GLN A O 1
ATOM 559 N N . CYS A 1 74 ? 19.285 -7.314 -24.218 1.00 71.19 74 CYS A N 1
ATOM 560 C CA . CYS A 1 74 ? 17.991 -7.167 -24.871 1.00 71.19 74 CYS A CA 1
ATOM 561 C C . CYS A 1 74 ? 18.118 -6.382 -26.181 1.00 71.19 74 CYS A C 1
ATOM 563 O O . CYS A 1 74 ? 19.083 -5.643 -26.393 1.00 71.19 74 CYS A O 1
ATOM 565 N N . THR A 1 75 ? 17.137 -6.526 -27.066 1.00 73.94 75 THR A N 1
ATOM 566 C CA . THR A 1 75 ? 17.075 -5.772 -28.324 1.00 73.94 75 THR A CA 1
ATOM 567 C C . THR A 1 75 ? 16.202 -4.532 -28.139 1.00 73.94 75 THR A C 1
ATOM 569 O O . THR A 1 75 ? 15.064 -4.641 -27.680 1.00 73.94 75 THR A O 1
ATOM 572 N N . LEU A 1 76 ? 16.715 -3.344 -28.477 1.00 68.62 76 LEU A N 1
ATOM 573 C CA . LEU A 1 76 ? 15.960 -2.092 -28.318 1.00 68.62 76 LEU A CA 1
ATOM 574 C C . LEU A 1 76 ? 14.909 -1.927 -29.424 1.00 68.62 76 LEU A C 1
ATOM 576 O O . LEU A 1 76 ? 13.781 -1.544 -29.141 1.00 68.62 76 LEU A O 1
ATOM 580 N N . ASN A 1 77 ? 15.279 -2.258 -30.667 1.00 67.12 77 ASN A N 1
ATOM 581 C CA . ASN A 1 77 ? 14.431 -2.139 -31.854 1.00 67.12 77 ASN A CA 1
ATOM 582 C C . ASN A 1 77 ? 14.503 -3.413 -32.705 1.00 67.12 77 ASN A C 1
ATOM 584 O O . ASN A 1 77 ? 15.593 -3.903 -32.993 1.00 67.12 77 ASN A O 1
ATOM 588 N N . GLY A 1 78 ? 13.352 -3.903 -33.170 1.00 67.75 78 GLY A N 1
ATOM 589 C CA . GLY A 1 78 ? 13.244 -5.114 -33.995 1.00 67.75 78 GLY A CA 1
ATOM 590 C C . GLY A 1 78 ? 12.595 -6.285 -33.257 1.00 67.75 78 GLY A C 1
ATOM 591 O O . GLY A 1 78 ? 12.233 -6.171 -32.091 1.00 67.75 78 GLY A O 1
ATOM 592 N N . LYS A 1 79 ? 12.394 -7.418 -33.939 1.00 69.62 79 LYS A N 1
ATOM 593 C CA . LYS A 1 79 ? 11.787 -8.610 -33.323 1.00 69.62 79 LYS A CA 1
ATOM 594 C C . LYS A 1 79 ? 12.806 -9.260 -32.380 1.00 69.62 79 LYS A C 1
ATOM 596 O O . LYS A 1 79 ? 13.840 -9.730 -32.843 1.00 69.62 79 LYS A O 1
ATOM 601 N N . GLY A 1 80 ? 12.523 -9.252 -31.076 1.00 70.69 80 GLY A N 1
ATOM 602 C CA . GLY A 1 80 ? 13.327 -9.980 -30.092 1.00 70.69 80 GLY A CA 1
ATOM 603 C C . GLY A 1 80 ? 13.272 -11.491 -30.338 1.00 70.69 80 GLY A C 1
ATOM 604 O O . GLY A 1 80 ? 12.339 -11.993 -30.968 1.00 70.69 80 GLY A O 1
ATOM 605 N N . THR A 1 81 ? 14.268 -12.219 -29.847 1.00 79.75 81 THR A N 1
ATOM 606 C CA . THR A 1 81 ? 14.298 -13.688 -29.866 1.00 79.75 81 THR A CA 1
ATOM 607 C C . THR A 1 81 ? 14.001 -14.245 -28.474 1.00 79.75 81 THR A C 1
ATOM 609 O O . THR A 1 81 ? 13.939 -13.504 -27.494 1.00 79.75 81 THR A O 1
ATOM 612 N N . HIS A 1 82 ? 13.810 -15.563 -28.371 1.00 77.44 82 HIS A N 1
ATOM 613 C CA . HIS A 1 82 ? 13.643 -16.224 -27.075 1.00 77.44 82 HIS A CA 1
ATOM 614 C C . HIS A 1 82 ? 14.851 -15.985 -26.150 1.00 77.44 82 HIS A C 1
ATOM 616 O O . HIS A 1 82 ? 14.676 -15.681 -24.971 1.00 77.44 82 HIS A O 1
ATOM 622 N N . ASP A 1 83 ? 16.063 -16.054 -26.707 1.00 76.62 83 ASP A N 1
ATOM 623 C CA . ASP A 1 83 ? 17.312 -15.885 -25.957 1.00 76.62 83 ASP A CA 1
ATOM 624 C C . ASP A 1 83 ? 17.676 -14.408 -25.742 1.00 76.62 83 ASP A C 1
ATOM 626 O O . ASP A 1 83 ? 18.428 -14.080 -24.826 1.00 76.62 83 ASP A O 1
ATOM 630 N N . MET A 1 84 ? 17.120 -13.506 -26.561 1.00 74.50 84 MET A N 1
ATOM 631 C CA . MET A 1 84 ? 17.349 -12.066 -26.484 1.00 74.50 84 MET A CA 1
ATOM 632 C C . MET A 1 84 ? 16.046 -11.288 -26.727 1.00 74.50 84 MET A C 1
ATOM 634 O O . MET A 1 84 ? 15.772 -10.850 -27.850 1.00 74.50 84 MET A O 1
ATOM 638 N N . PRO A 1 85 ? 15.208 -11.131 -25.686 1.00 81.62 85 PRO A N 1
ATOM 639 C CA . PRO A 1 85 ? 13.916 -10.466 -25.809 1.00 81.62 85 PRO A CA 1
ATOM 640 C C . PRO A 1 85 ? 14.071 -8.965 -26.076 1.00 81.62 85 PRO A C 1
ATOM 642 O O . PRO A 1 85 ? 15.148 -8.381 -25.911 1.00 81.62 85 PRO A O 1
ATOM 645 N N . GLN A 1 86 ? 12.967 -8.309 -26.441 1.00 82.69 86 GLN A N 1
ATOM 646 C CA . GLN A 1 86 ? 12.953 -6.851 -26.487 1.00 82.69 86 GLN A CA 1
ATOM 647 C C . GLN A 1 86 ? 13.176 -6.263 -25.089 1.00 82.69 86 GLN A C 1
ATOM 649 O O . GLN A 1 86 ? 12.724 -6.812 -24.080 1.00 82.69 86 GLN A O 1
ATOM 654 N N . CYS A 1 87 ? 13.855 -5.118 -25.021 1.00 79.56 87 CYS A N 1
ATOM 655 C CA . CYS A 1 87 ? 14.147 -4.459 -23.747 1.00 79.56 87 CYS A CA 1
ATOM 656 C C . CYS A 1 87 ? 12.876 -4.047 -22.988 1.00 79.56 87 CYS A C 1
ATOM 658 O O . CYS A 1 87 ? 12.842 -4.120 -21.757 1.00 79.56 87 CYS A O 1
ATOM 660 N N . VAL A 1 88 ? 11.823 -3.667 -23.719 1.00 83.25 88 VAL A N 1
ATOM 661 C CA . VAL A 1 88 ? 10.490 -3.389 -23.164 1.00 83.25 88 VAL A CA 1
ATOM 662 C C . VAL A 1 88 ? 9.924 -4.643 -22.502 1.00 83.25 88 VAL A C 1
ATOM 664 O O . VAL A 1 88 ? 9.640 -4.622 -21.306 1.00 83.25 88 VAL A O 1
ATOM 667 N N . ASP A 1 89 ? 9.860 -5.761 -23.229 1.00 84.94 89 ASP A N 1
ATOM 668 C CA . ASP A 1 89 ? 9.315 -7.026 -22.722 1.00 84.94 89 ASP A CA 1
ATOM 669 C C . ASP A 1 89 ? 10.069 -7.539 -21.493 1.00 84.94 89 ASP A C 1
ATOM 671 O O . ASP A 1 89 ? 9.464 -7.988 -20.516 1.00 84.94 89 ASP A O 1
ATOM 675 N N . ALA A 1 90 ? 11.400 -7.460 -21.523 1.00 84.62 90 ALA A N 1
ATOM 676 C CA . ALA A 1 90 ? 12.244 -7.862 -20.406 1.00 84.62 90 ALA A CA 1
ATOM 677 C C . ALA A 1 90 ? 11.988 -6.987 -19.166 1.00 84.62 90 ALA A C 1
ATOM 679 O O . ALA A 1 90 ? 11.871 -7.500 -18.049 1.00 84.62 90 ALA A O 1
ATOM 680 N N . THR A 1 91 ? 11.838 -5.673 -19.359 1.00 85.88 91 THR A N 1
ATOM 681 C CA . THR A 1 91 ? 11.539 -4.718 -18.281 1.00 85.88 91 THR A CA 1
ATOM 682 C C . THR A 1 91 ? 10.152 -4.954 -17.701 1.00 85.88 91 THR A C 1
ATOM 684 O O . THR A 1 91 ? 10.015 -5.098 -16.487 1.00 85.88 91 THR A O 1
ATOM 687 N N . LEU A 1 92 ? 9.133 -5.090 -18.551 1.00 89.31 92 LEU A N 1
ATOM 688 C CA . LEU A 1 92 ? 7.762 -5.376 -18.132 1.00 89.31 92 LEU A CA 1
ATOM 689 C C . LEU A 1 92 ? 7.656 -6.717 -17.398 1.00 89.31 92 LEU A C 1
ATOM 691 O O . LEU A 1 92 ? 6.947 -6.812 -16.395 1.00 89.31 92 LEU A O 1
ATOM 695 N N . ARG A 1 93 ? 8.400 -7.744 -17.827 1.00 90.12 93 ARG A N 1
ATOM 696 C CA . ARG A 1 93 ? 8.479 -9.030 -17.117 1.00 90.12 93 ARG A CA 1
ATOM 697 C C . ARG A 1 93 ? 9.074 -8.863 -15.719 1.00 90.12 93 ARG A C 1
ATOM 699 O O . ARG A 1 93 ? 8.467 -9.306 -14.745 1.00 90.12 93 ARG A O 1
ATOM 706 N N . ALA A 1 94 ? 10.203 -8.165 -15.603 1.00 89.44 94 ALA A N 1
ATOM 707 C CA . ALA A 1 94 ? 10.823 -7.884 -14.309 1.00 89.44 94 ALA A CA 1
ATOM 708 C C . ALA A 1 94 ? 9.905 -7.044 -13.401 1.00 89.44 94 ALA A C 1
ATOM 710 O O . ALA A 1 94 ? 9.802 -7.305 -12.200 1.00 89.44 94 ALA A O 1
ATOM 711 N N . HIS A 1 95 ? 9.205 -6.054 -13.960 1.00 94.00 95 HIS A N 1
ATOM 712 C CA . HIS A 1 95 ? 8.208 -5.264 -13.238 1.00 94.00 95 HIS A CA 1
ATOM 713 C C . HIS A 1 95 ? 7.038 -6.118 -12.768 1.00 94.00 95 HIS A C 1
ATOM 715 O O . HIS A 1 95 ? 6.638 -5.993 -11.616 1.00 94.00 95 HIS A O 1
ATOM 721 N N . LYS A 1 96 ? 6.540 -7.046 -13.587 1.00 94.31 96 LYS A N 1
ATOM 722 C CA . LYS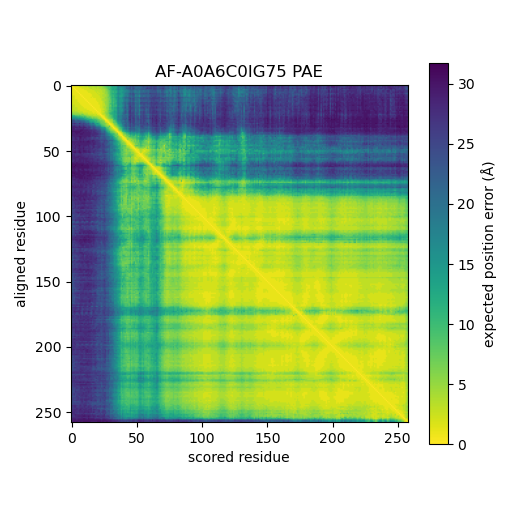 A 1 96 ? 5.473 -7.974 -13.193 1.00 94.31 96 LYS A CA 1
ATOM 723 C C . LYS A 1 96 ? 5.879 -8.840 -11.995 1.00 94.31 96 LYS A C 1
ATOM 725 O O . LYS A 1 96 ? 5.113 -8.967 -11.041 1.00 94.31 96 LYS A O 1
ATOM 730 N N . GLU A 1 97 ? 7.094 -9.386 -11.998 1.00 93.75 97 GLU A N 1
ATOM 731 C CA . GLU A 1 97 ? 7.617 -10.206 -10.892 1.00 93.75 97 GLU A CA 1
ATOM 732 C C . GLU A 1 97 ? 7.849 -9.414 -9.596 1.00 93.75 97 GLU A C 1
ATOM 734 O O . GLU A 1 97 ? 7.656 -9.928 -8.488 1.00 93.75 97 GLU A O 1
ATOM 739 N N . LYS A 1 98 ? 8.300 -8.161 -9.708 1.00 94.69 98 LYS A N 1
ATOM 740 C CA . LYS A 1 98 ? 8.444 -7.260 -8.554 1.00 94.69 98 LYS A CA 1
ATOM 741 C C . LYS A 1 98 ? 7.079 -6.809 -8.039 1.00 94.69 98 LYS A C 1
ATOM 743 O O . LYS A 1 98 ? 6.827 -6.865 -6.836 1.00 94.69 98 LYS A O 1
ATOM 748 N N . GLY A 1 99 ? 6.184 -6.439 -8.949 1.00 95.44 99 GLY A N 1
ATOM 749 C CA . GLY A 1 99 ? 4.839 -5.968 -8.647 1.00 95.44 99 GLY A CA 1
ATOM 750 C C . GLY A 1 99 ? 4.015 -7.000 -7.893 1.00 95.44 99 GLY A C 1
ATOM 751 O O . GLY A 1 99 ? 3.414 -6.665 -6.879 1.00 95.44 99 GLY A O 1
ATOM 752 N N . ALA A 1 100 ? 4.103 -8.277 -8.273 1.00 95.44 100 ALA A N 1
ATOM 753 C CA . ALA A 1 100 ? 3.422 -9.364 -7.566 1.00 95.44 100 ALA A CA 1
ATOM 754 C C . ALA A 1 100 ? 3.767 -9.449 -6.062 1.00 95.44 100 ALA A C 1
ATOM 756 O O . ALA A 1 100 ? 2.959 -9.927 -5.269 1.00 95.44 100 ALA A O 1
ATOM 757 N N . ARG A 1 101 ? 4.961 -8.994 -5.657 1.00 93.69 101 ARG A N 1
ATOM 758 C CA . ARG A 1 101 ? 5.426 -9.041 -4.261 1.00 93.69 101 ARG A CA 1
ATOM 759 C C . ARG A 1 101 ? 5.195 -7.728 -3.523 1.00 93.69 101 ARG A C 1
ATOM 761 O O . ARG A 1 101 ? 4.761 -7.738 -2.368 1.00 93.69 101 ARG A O 1
ATOM 768 N N . SER A 1 102 ? 5.502 -6.613 -4.176 1.00 95.00 102 SER A N 1
ATOM 769 C CA . SER A 1 102 ? 5.589 -5.305 -3.525 1.00 95.00 102 SER A CA 1
ATOM 770 C C . SER A 1 102 ? 4.342 -4.446 -3.689 1.00 95.00 102 SER A C 1
ATOM 772 O O . SER A 1 102 ? 4.117 -3.566 -2.864 1.00 95.00 102 SER A O 1
ATOM 774 N N . CYS A 1 103 ? 3.540 -4.685 -4.725 1.00 97.75 103 CYS A N 1
ATOM 775 C CA . CYS A 1 103 ? 2.414 -3.822 -5.028 1.00 97.75 103 CYS A CA 1
ATOM 776 C C . CYS A 1 103 ? 1.123 -4.243 -4.313 1.00 97.75 103 CYS A C 1
ATOM 778 O O . CYS A 1 103 ? 0.884 -5.439 -4.108 1.00 97.75 103 CYS A O 1
ATOM 780 N N . PRO A 1 104 ? 0.274 -3.273 -3.937 1.00 97.69 104 PRO A N 1
ATOM 781 C CA . PRO A 1 104 ? -1.068 -3.550 -3.448 1.00 97.69 104 PRO A CA 1
ATOM 782 C C . PRO A 1 104 ? -1.976 -4.023 -4.599 1.00 97.69 104 PRO A C 1
ATOM 784 O O . PRO A 1 104 ? -1.674 -3.829 -5.779 1.00 97.69 104 PRO A O 1
ATOM 787 N N . LYS A 1 105 ? -3.110 -4.650 -4.269 1.00 96.25 105 LYS A N 1
ATOM 788 C CA . LYS A 1 105 ? -4.039 -5.219 -5.261 1.00 96.25 105 LYS A CA 1
ATOM 789 C C . LYS A 1 105 ? -4.700 -4.137 -6.115 1.00 96.25 105 LYS A C 1
ATOM 791 O O . LYS A 1 105 ? -5.021 -4.406 -7.268 1.00 96.25 105 LYS A O 1
ATOM 796 N N . SER A 1 106 ? -4.900 -2.933 -5.573 1.00 96.44 106 SER A N 1
ATOM 797 C CA . SER A 1 106 ? -5.465 -1.804 -6.327 1.00 96.44 106 SER A CA 1
ATOM 798 C C . SER A 1 106 ? -4.494 -1.170 -7.330 1.00 96.44 106 SER A C 1
ATOM 800 O O . SER A 1 106 ? -4.942 -0.511 -8.265 1.00 96.44 106 SER A O 1
ATOM 802 N N . MET A 1 107 ? -3.181 -1.364 -7.160 1.00 97.19 107 MET A N 1
ATOM 803 C CA . MET A 1 107 ? -2.132 -0.752 -7.981 1.00 97.19 107 MET A CA 1
ATOM 804 C C . MET A 1 107 ? -1.095 -1.801 -8.367 1.00 97.19 107 MET A C 1
ATOM 806 O O . MET A 1 107 ? 0.002 -1.807 -7.832 1.00 97.19 107 MET A O 1
ATOM 810 N N . THR A 1 108 ? -1.429 -2.718 -9.271 1.00 96.81 108 THR A N 1
ATOM 811 C CA . THR A 1 108 ? -0.578 -3.881 -9.583 1.00 96.81 108 THR A CA 1
ATOM 812 C C . THR A 1 108 ? 0.629 -3.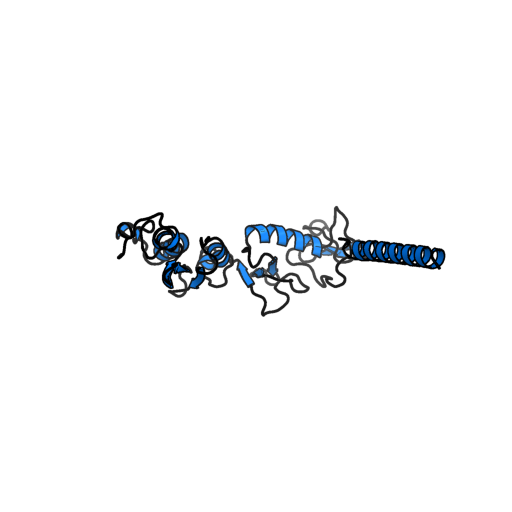567 -10.473 1.00 96.81 108 THR A C 1
ATOM 814 O O . THR A 1 108 ? 1.549 -4.386 -10.559 1.00 96.81 108 THR A O 1
ATOM 817 N N . THR A 1 109 ? 0.652 -2.406 -11.133 1.00 97.50 109 THR A N 1
ATOM 818 C CA . THR A 1 109 ? 1.710 -2.039 -12.079 1.00 97.50 109 THR A CA 1
ATOM 819 C C . THR A 1 109 ? 2.898 -1.436 -11.339 1.00 97.50 109 THR A C 1
ATOM 821 O O . THR A 1 109 ? 2.832 -0.302 -10.872 1.00 97.50 109 THR A O 1
ATOM 824 N N . TYR A 1 110 ? 4.001 -2.178 -11.253 1.00 97.81 110 TYR A N 1
ATOM 825 C CA . TYR A 1 110 ? 5.261 -1.700 -10.680 1.00 97.81 110 TYR A CA 1
ATOM 826 C C . TYR A 1 110 ? 6.028 -0.797 -11.652 1.00 97.81 110 TYR A C 1
ATOM 828 O O . TYR A 1 110 ? 6.045 -1.062 -12.854 1.00 97.81 110 TYR A O 1
ATOM 836 N N . PHE A 1 111 ? 6.737 0.196 -11.117 1.00 95.94 111 PHE A N 1
ATOM 837 C CA . PHE A 1 111 ? 7.716 0.995 -11.851 1.00 95.94 111 PHE A CA 1
ATOM 838 C C . PHE A 1 111 ? 8.965 1.272 -11.006 1.00 95.94 111 PHE A C 1
ATOM 840 O O . PHE A 1 111 ? 8.926 1.273 -9.769 1.00 95.94 111 PHE A O 1
ATOM 847 N N . GLU A 1 112 ? 10.081 1.545 -11.680 1.00 93.62 112 GLU A N 1
ATOM 848 C CA . GLU A 1 112 ? 11.285 2.076 -11.044 1.00 93.62 112 GLU A CA 1
ATOM 849 C C . GLU A 1 112 ? 11.976 3.114 -11.935 1.00 93.62 112 GLU A C 1
ATOM 851 O O . GLU A 1 112 ? 12.211 2.883 -13.119 1.00 93.62 112 GLU A O 1
ATOM 856 N N . ASP A 1 113 ? 12.345 4.246 -11.347 1.00 88.94 113 ASP A N 1
ATOM 857 C CA . ASP A 1 113 ? 13.165 5.274 -11.968 1.00 88.94 113 ASP A CA 1
ATOM 858 C C . ASP A 1 113 ? 14.580 5.212 -11.382 1.00 88.94 113 ASP A C 1
ATOM 860 O O . ASP A 1 113 ? 14.786 5.380 -10.177 1.00 88.94 113 ASP A O 1
ATOM 864 N N . ARG A 1 114 ? 15.563 4.947 -12.247 1.00 84.12 114 ARG A N 1
ATOM 865 C CA . ARG A 1 114 ? 16.992 4.907 -11.891 1.00 84.12 114 ARG A CA 1
ATOM 866 C C . ARG A 1 114 ? 17.799 6.011 -12.567 1.00 84.12 114 ARG A C 1
ATOM 868 O O . ARG A 1 114 ? 19.019 5.895 -12.643 1.00 84.12 114 ARG A O 1
ATOM 875 N N . THR A 1 115 ? 17.144 7.055 -13.070 1.00 78.25 115 THR A N 1
ATOM 876 C CA . THR A 1 115 ? 17.825 8.225 -13.649 1.00 78.25 115 THR A CA 1
ATOM 877 C C . THR A 1 115 ? 18.798 8.862 -12.656 1.00 78.25 115 THR A C 1
ATOM 879 O O . THR A 1 115 ? 19.882 9.280 -13.053 1.00 78.25 115 THR A O 1
ATOM 882 N N . ASN A 1 116 ? 18.459 8.864 -11.361 1.00 78.19 116 ASN A N 1
ATOM 883 C CA . ASN A 1 116 ? 19.357 9.249 -10.277 1.00 78.19 116 ASN A CA 1
ATOM 884 C C . ASN A 1 116 ? 19.837 8.009 -9.490 1.00 78.19 116 ASN A C 1
ATOM 886 O O . ASN A 1 116 ? 19.063 7.450 -8.706 1.00 78.19 116 ASN A O 1
ATOM 890 N N . PRO A 1 117 ? 21.111 7.591 -9.631 1.00 75.50 117 PRO A N 1
ATOM 891 C CA . PRO A 1 117 ? 21.659 6.438 -8.911 1.00 75.50 117 PRO A CA 1
ATOM 892 C C . PRO A 1 117 ? 21.593 6.574 -7.384 1.00 75.50 117 PRO A C 1
ATOM 894 O O . PRO A 1 117 ? 21.459 5.572 -6.685 1.00 75.50 117 PRO A O 1
ATOM 897 N N . SER A 1 118 ? 21.657 7.804 -6.870 1.00 75.38 118 SER A N 1
ATOM 898 C CA . SER A 1 118 ? 21.612 8.096 -5.433 1.00 75.38 118 SER A CA 1
ATOM 899 C C . SER A 1 118 ? 20.187 8.117 -4.871 1.00 75.38 118 SER A C 1
ATOM 901 O O . SER A 1 118 ? 20.012 8.100 -3.656 1.00 75.38 118 SER A O 1
ATOM 903 N N . ALA A 1 119 ? 19.166 8.161 -5.731 1.00 80.69 119 ALA A N 1
ATOM 904 C CA . ALA A 1 119 ? 17.766 8.289 -5.338 1.00 80.69 119 ALA A CA 1
ATOM 905 C C . ALA A 1 119 ? 16.856 7.496 -6.286 1.00 80.69 119 ALA A C 1
ATOM 907 O O . ALA A 1 119 ? 16.058 8.065 -7.029 1.00 80.69 119 ALA A O 1
ATOM 908 N N . ILE A 1 120 ? 16.987 6.166 -6.259 1.00 86.25 120 ILE A N 1
ATOM 909 C CA . ILE A 1 120 ? 16.130 5.276 -7.048 1.00 86.25 120 ILE A CA 1
ATOM 910 C C . ILE A 1 120 ? 14.693 5.384 -6.534 1.00 86.25 120 ILE A C 1
ATOM 912 O O . ILE A 1 120 ? 14.402 4.981 -5.403 1.00 86.25 120 ILE A O 1
ATOM 916 N N . VAL A 1 121 ? 13.787 5.869 -7.380 1.00 91.06 121 VAL A N 1
ATOM 917 C CA . VAL A 1 121 ? 12.359 5.942 -7.065 1.00 91.06 121 VAL A CA 1
ATOM 918 C C . VAL A 1 121 ? 11.711 4.633 -7.490 1.00 91.06 121 VAL A C 1
ATOM 920 O O . VAL A 1 121 ? 11.883 4.183 -8.616 1.00 91.06 121 VAL A O 1
ATOM 923 N N . LYS A 1 122 ? 10.970 3.993 -6.590 1.00 95.81 122 LYS A N 1
ATOM 924 C CA . LYS A 1 122 ? 10.221 2.762 -6.868 1.00 95.81 122 LYS A CA 1
ATOM 925 C C . LYS A 1 122 ? 8.789 2.970 -6.430 1.00 95.81 122 LYS A C 1
ATOM 927 O O . LYS A 1 122 ? 8.551 3.631 -5.418 1.00 95.81 122 LYS A O 1
ATOM 932 N N . GLY A 1 123 ? 7.849 2.373 -7.139 1.00 97.62 123 GLY A N 1
ATOM 933 C CA . GLY A 1 123 ? 6.451 2.509 -6.777 1.00 97.62 123 GLY A CA 1
ATOM 934 C C 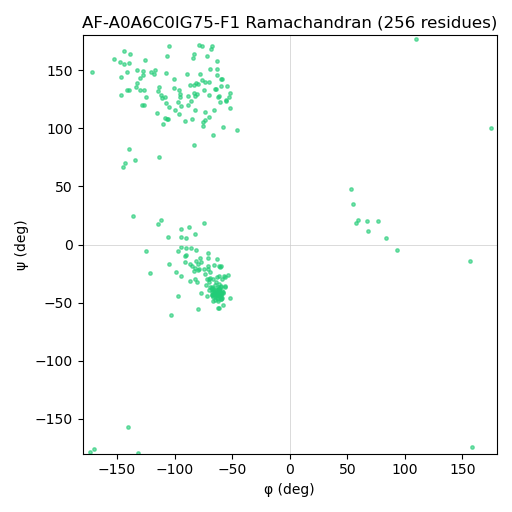. GLY A 1 123 ? 5.542 1.582 -7.548 1.00 97.62 123 GLY A C 1
ATOM 935 O O . GLY A 1 123 ? 5.985 0.743 -8.335 1.00 97.62 123 GLY A O 1
ATOM 936 N N . CYS A 1 124 ? 4.256 1.749 -7.283 1.00 98.31 124 CYS A N 1
ATOM 937 C CA . CYS A 1 124 ? 3.199 1.049 -7.980 1.00 98.31 124 CYS A CA 1
ATOM 938 C C . CYS A 1 124 ? 2.108 2.028 -8.399 1.00 98.31 124 CYS A C 1
ATOM 940 O O . CYS A 1 124 ? 1.886 3.034 -7.731 1.00 98.31 124 CYS A O 1
ATOM 942 N N . THR A 1 125 ? 1.420 1.731 -9.496 1.00 98.00 125 THR A N 1
ATOM 943 C CA . THR A 1 125 ? 0.280 2.498 -10.006 1.00 98.00 125 THR A CA 1
ATOM 944 C C . THR A 1 125 ? -0.822 1.559 -10.499 1.00 98.00 125 THR A C 1
ATOM 946 O O . THR A 1 125 ? -0.605 0.359 -10.678 1.00 98.00 125 THR A O 1
ATOM 949 N N . ASN A 1 126 ? -2.031 2.085 -10.689 1.00 96.19 126 ASN A N 1
ATOM 950 C CA . ASN A 1 126 ? -3.200 1.325 -11.140 1.00 96.19 126 ASN A CA 1
ATOM 951 C C . ASN A 1 126 ? -3.439 1.377 -12.658 1.00 96.19 126 ASN A C 1
ATOM 953 O O . ASN A 1 126 ? -4.469 0.894 -13.123 1.00 96.19 126 ASN A O 1
ATOM 957 N N . GLY A 1 127 ? -2.534 1.972 -13.437 1.00 93.69 127 GLY A N 1
ATOM 958 C CA . GLY A 1 127 ? -2.709 2.085 -14.884 1.00 93.69 127 GLY A CA 1
ATOM 959 C C . GLY A 1 127 ? -1.430 1.870 -15.681 1.00 93.69 127 GLY A C 1
ATOM 960 O O . GLY A 1 127 ? -0.500 1.202 -15.229 1.00 93.69 127 GLY A O 1
ATOM 961 N N . GLN A 1 128 ? -1.421 2.418 -16.896 1.00 94.38 128 GLN A N 1
ATOM 962 C CA . GLN A 1 128 ? -0.285 2.335 -17.812 1.00 94.38 128 GLN A CA 1
ATOM 963 C C . GLN A 1 128 ? 0.898 3.159 -17.297 1.00 94.38 128 GLN A C 1
ATOM 965 O O . GLN A 1 128 ? 0.712 4.171 -16.610 1.00 94.38 128 GLN A O 1
ATOM 970 N N . LEU A 1 129 ? 2.101 2.723 -17.664 1.00 93.00 129 LEU A N 1
ATOM 971 C CA . LEU A 1 129 ? 3.330 3.466 -17.428 1.00 93.00 129 LEU A CA 1
ATOM 972 C C . LEU A 1 129 ? 3.548 4.513 -18.529 1.00 93.00 129 LEU A C 1
ATOM 974 O O . LEU A 1 129 ? 2.907 4.486 -19.581 1.00 93.00 129 LEU A O 1
ATOM 978 N N . ASN A 1 130 ? 4.436 5.465 -18.267 1.00 92.06 130 ASN A N 1
ATOM 979 C CA . ASN A 1 130 ? 4.932 6.385 -19.284 1.00 92.06 130 ASN A CA 1
ATOM 980 C C . ASN A 1 130 ? 5.794 5.647 -20.331 1.00 92.06 130 ASN A C 1
ATOM 982 O O . ASN A 1 130 ? 6.166 4.490 -20.150 1.00 92.06 130 ASN A O 1
ATOM 986 N N . ALA A 1 131 ? 6.160 6.334 -21.417 1.00 85.44 131 ALA A N 1
ATOM 987 C CA . ALA A 1 131 ? 6.947 5.745 -22.509 1.00 85.44 131 ALA A CA 1
ATOM 988 C C . ALA A 1 131 ? 8.335 5.226 -22.077 1.00 85.44 131 ALA A C 1
ATOM 990 O O . ALA A 1 131 ? 8.936 4.419 -22.779 1.00 85.44 131 ALA A O 1
ATOM 991 N N . THR A 1 132 ? 8.854 5.682 -20.933 1.00 83.62 132 THR A N 1
ATOM 992 C CA . THR A 1 132 ? 10.139 5.243 -20.371 1.00 83.62 132 THR A CA 1
ATOM 993 C C . THR A 1 132 ? 9.996 4.116 -19.347 1.00 83.62 132 THR A C 1
ATOM 995 O O . THR A 1 132 ? 11.008 3.637 -18.843 1.00 83.62 132 THR A O 1
ATOM 998 N N . LEU A 1 133 ? 8.768 3.687 -19.031 1.00 88.38 133 LEU A N 1
ATOM 999 C CA . LEU A 1 133 ? 8.435 2.691 -18.005 1.00 88.38 133 LEU A CA 1
ATOM 1000 C C . LEU A 1 133 ? 8.925 3.046 -16.586 1.00 88.38 133 LEU A C 1
ATOM 1002 O O . LEU A 1 133 ? 9.002 2.187 -15.712 1.00 88.38 133 LEU A O 1
ATOM 1006 N N . THR A 1 134 ? 9.245 4.315 -16.331 1.00 90.00 134 THR A N 1
ATOM 1007 C CA . THR A 1 134 ? 9.825 4.775 -15.056 1.00 90.00 134 THR A CA 1
ATOM 1008 C C . THR A 1 134 ? 8.797 5.356 -14.093 1.00 90.00 134 THR A C 1
ATOM 1010 O O . THR A 1 134 ? 9.133 5.688 -12.960 1.00 90.00 134 THR A O 1
ATOM 1013 N N . GLY A 1 135 ? 7.542 5.492 -14.516 1.00 93.50 135 GLY A N 1
ATOM 1014 C CA . GLY A 1 135 ? 6.483 6.085 -13.708 1.00 93.50 135 GLY A CA 1
ATOM 1015 C C . GLY A 1 135 ? 5.112 5.969 -14.365 1.00 93.50 135 GLY A C 1
ATOM 1016 O O . GLY A 1 135 ? 5.001 5.400 -15.455 1.00 93.50 135 GLY A O 1
ATOM 1017 N N . PRO A 1 136 ? 4.057 6.501 -13.726 1.00 96.00 136 PRO A N 1
ATOM 1018 C CA . PRO A 1 136 ? 2.720 6.515 -14.306 1.00 96.00 136 PRO A CA 1
ATOM 1019 C C . PRO A 1 136 ? 2.674 7.355 -15.589 1.00 96.00 136 PRO A C 1
ATOM 1021 O O . PRO A 1 136 ? 3.418 8.325 -15.750 1.00 96.00 136 PRO A O 1
ATOM 1024 N N . LYS A 1 137 ? 1.771 6.997 -16.504 1.00 95.25 137 LYS A N 1
ATOM 1025 C CA . LYS A 1 137 ? 1.527 7.724 -17.758 1.00 95.25 137 LYS A CA 1
ATOM 1026 C C . LYS A 1 137 ? 1.089 9.176 -17.530 1.00 95.25 137 LYS A C 1
ATOM 1028 O O . LYS A 1 137 ? 1.470 10.048 -18.307 1.00 95.25 137 LYS A O 1
ATOM 1033 N N . THR A 1 138 ? 0.306 9.447 -16.487 1.00 95.75 138 THR A N 1
ATOM 1034 C CA . THR A 1 138 ? -0.120 10.793 -16.085 1.00 95.75 138 THR A CA 1
ATOM 1035 C C . THR A 1 138 ? 0.185 11.050 -14.612 1.00 95.75 138 THR A C 1
ATOM 1037 O O . THR A 1 138 ? 0.126 10.152 -13.776 1.00 95.75 138 THR A O 1
ATOM 1040 N N . ALA A 1 139 ? 0.457 12.310 -14.267 1.00 92.88 139 ALA A N 1
ATOM 1041 C CA . ALA A 1 139 ? 0.750 12.713 -12.888 1.00 92.88 139 ALA A CA 1
ATOM 1042 C C . ALA A 1 139 ? -0.442 12.550 -11.923 1.00 92.88 139 ALA A C 1
ATOM 1044 O O . ALA A 1 139 ? -0.261 12.558 -10.710 1.00 92.88 139 ALA A O 1
ATOM 1045 N N . THR A 1 140 ? -1.661 12.425 -12.455 1.00 95.50 140 THR A N 1
ATOM 1046 C CA . THR A 1 140 ? -2.898 12.257 -11.681 1.00 95.50 140 THR A CA 1
ATOM 1047 C C . THR A 1 140 ? -3.247 10.800 -11.399 1.00 95.50 140 THR A C 1
ATOM 1049 O O . THR A 1 140 ? -4.182 10.543 -10.642 1.00 95.50 140 THR A O 1
ATOM 1052 N N . GLN A 1 141 ? -2.546 9.839 -12.010 1.00 95.94 141 GLN A N 1
ATOM 1053 C CA . GLN A 1 141 ? -2.793 8.431 -11.727 1.00 95.94 141 GLN A CA 1
ATOM 1054 C C . GLN A 1 141 ? -2.453 8.117 -10.266 1.00 95.94 141 GLN A C 1
ATOM 1056 O O . GLN A 1 141 ? -1.376 8.494 -9.797 1.00 95.94 141 GLN A O 1
ATOM 1061 N N . PRO A 1 142 ? -3.330 7.384 -9.557 1.00 96.44 142 PRO A N 1
ATOM 1062 C CA . PRO A 1 142 ? -3.018 6.859 -8.241 1.00 96.44 142 PRO A CA 1
ATOM 1063 C C . PRO A 1 142 ? -1.700 6.092 -8.258 1.00 96.44 142 PRO A C 1
ATOM 1065 O O . PRO A 1 142 ? -1.470 5.225 -9.112 1.00 96.44 142 PRO A O 1
ATOM 1068 N N . MET A 1 143 ? -0.836 6.427 -7.309 1.00 97.12 143 MET A N 1
ATOM 1069 C CA . MET A 1 143 ? 0.426 5.741 -7.114 1.00 97.12 143 MET A CA 1
ATOM 1070 C C . MET A 1 143 ? 0.775 5.652 -5.635 1.00 97.12 143 MET A C 1
ATOM 1072 O O . MET A 1 143 ? 0.369 6.491 -4.832 1.00 97.12 143 MET A O 1
ATOM 1076 N N . CYS A 1 144 ? 1.579 4.653 -5.310 1.00 98.00 144 CYS A N 1
ATOM 1077 C CA . CYS A 1 144 ? 2.262 4.531 -4.034 1.00 98.00 144 CYS A CA 1
ATOM 1078 C C . CYS A 1 144 ? 3.765 4.356 -4.272 1.00 98.00 144 CYS A C 1
ATOM 1080 O O . CYS A 1 144 ? 4.196 3.951 -5.357 1.00 98.00 144 CYS A O 1
ATOM 1082 N N . LYS A 1 145 ? 4.574 4.653 -3.258 1.00 97.88 145 LYS A N 1
ATOM 1083 C CA . LYS A 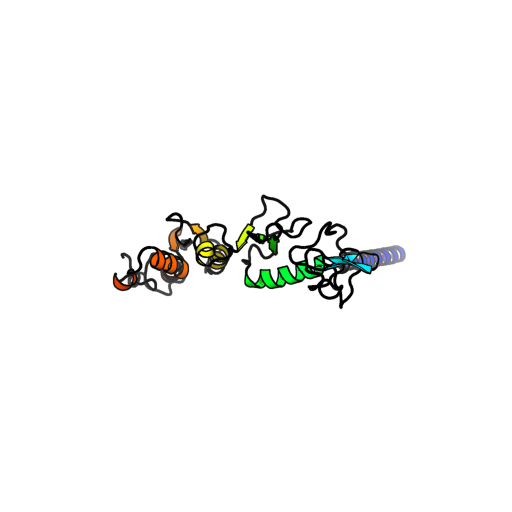1 145 ? 6.032 4.544 -3.283 1.00 97.88 145 LYS A CA 1
ATOM 1084 C C . LYS A 1 145 ? 6.513 3.370 -2.449 1.00 97.88 145 LYS A C 1
ATOM 1086 O O . LYS A 1 145 ? 5.934 3.026 -1.423 1.00 97.88 145 LYS A O 1
ATOM 1091 N N . ILE A 1 146 ? 7.608 2.771 -2.891 1.00 97.69 146 ILE A N 1
ATOM 1092 C CA . ILE A 1 146 ? 8.332 1.734 -2.164 1.00 97.69 146 ILE A CA 1
ATOM 1093 C C . ILE A 1 146 ? 9.633 2.365 -1.685 1.00 97.69 146 ILE A C 1
ATOM 1095 O O . ILE A 1 146 ? 10.524 2.656 -2.488 1.00 97.69 146 ILE A O 1
ATOM 1099 N N . TYR A 1 147 ? 9.734 2.587 -0.380 1.00 96.00 147 TYR A N 1
ATOM 1100 C CA . TYR A 1 147 ? 10.887 3.239 0.226 1.00 96.00 147 TYR A CA 1
ATOM 1101 C C . TYR A 1 147 ? 12.029 2.260 0.491 1.00 96.00 147 TYR A C 1
ATOM 1103 O O . TYR A 1 147 ? 11.838 1.044 0.550 1.00 96.00 147 TYR A O 1
ATOM 1111 N N . ALA A 1 148 ? 13.236 2.805 0.653 1.00 93.31 148 ALA A N 1
ATOM 1112 C CA . ALA A 1 148 ? 14.445 2.022 0.894 1.00 93.31 148 ALA A CA 1
ATOM 1113 C C . ALA A 1 148 ? 14.500 1.398 2.299 1.00 93.31 148 ALA A C 1
ATOM 1115 O O . ALA A 1 148 ? 15.102 0.340 2.461 1.00 93.31 148 ALA A O 1
ATOM 1116 N N . THR A 1 149 ? 13.890 2.040 3.299 1.00 95.69 149 THR A N 1
ATOM 1117 C CA . THR A 1 149 ? 13.897 1.582 4.694 1.00 95.69 149 THR A CA 1
ATOM 1118 C C . THR A 1 149 ? 12.490 1.246 5.169 1.00 95.69 149 THR A C 1
ATOM 1120 O O . THR A 1 149 ? 11.507 1.842 4.726 1.00 95.69 149 THR A O 1
ATOM 1123 N N . GLU A 1 150 ? 12.393 0.296 6.097 1.00 95.62 150 GLU A N 1
ATOM 1124 C CA . GLU A 1 150 ? 11.118 -0.093 6.708 1.00 95.62 150 GLU A CA 1
ATOM 1125 C C . GLU A 1 150 ? 10.470 1.072 7.468 1.00 95.62 150 GLU A C 1
ATOM 1127 O O . GLU A 1 150 ? 9.265 1.289 7.388 1.00 95.62 150 GLU A O 1
ATOM 1132 N N . GLU A 1 151 ? 11.280 1.894 8.134 1.00 96.50 151 GLU A N 1
ATOM 1133 C CA . GLU A 1 151 ? 10.814 3.099 8.821 1.00 96.50 151 GLU A CA 1
ATOM 1134 C C . GLU A 1 151 ? 10.113 4.073 7.862 1.00 96.50 151 GLU A C 1
ATOM 1136 O O . GLU A 1 151 ? 9.014 4.543 8.140 1.00 96.50 151 GLU A O 1
ATOM 1141 N N . LEU A 1 152 ? 10.691 4.342 6.688 1.00 96.81 152 LEU A N 1
ATOM 1142 C CA . LEU A 1 152 ? 10.038 5.205 5.704 1.00 96.81 152 LEU A CA 1
ATOM 1143 C C . LEU A 1 152 ? 8.777 4.552 5.132 1.00 96.81 152 LEU A C 1
ATOM 1145 O O . LEU A 1 152 ? 7.775 5.243 4.940 1.00 96.81 152 LEU A O 1
ATOM 1149 N N . ASN A 1 153 ? 8.799 3.234 4.899 1.00 97.06 153 ASN A N 1
ATOM 1150 C CA . ASN A 1 153 ? 7.625 2.500 4.425 1.00 97.06 153 ASN A CA 1
ATOM 1151 C C . ASN A 1 153 ? 6.478 2.515 5.442 1.00 97.06 153 ASN A C 1
ATOM 1153 O O . ASN A 1 153 ? 5.323 2.538 5.030 1.00 97.06 153 ASN A O 1
ATOM 1157 N N . THR A 1 154 ? 6.773 2.534 6.738 1.00 97.62 154 THR A N 1
ATOM 1158 C CA . THR A 1 154 ? 5.760 2.564 7.800 1.00 97.62 154 THR A CA 1
ATOM 1159 C C . THR A 1 154 ? 5.307 3.985 8.134 1.00 97.62 154 THR A C 1
ATOM 1161 O O . THR A 1 154 ? 4.132 4.174 8.433 1.00 97.62 154 THR A O 1
ATOM 1164 N N . ASN A 1 155 ? 6.172 4.996 8.011 1.00 97.88 155 ASN A N 1
ATOM 1165 C CA . ASN A 1 155 ? 5.875 6.387 8.389 1.00 97.88 155 ASN A CA 1
ATOM 1166 C C . ASN A 1 155 ? 5.293 7.252 7.254 1.00 97.88 155 ASN A C 1
ATOM 1168 O O . ASN A 1 155 ? 4.774 8.339 7.521 1.00 97.88 155 ASN A O 1
ATOM 1172 N N . SER A 1 156 ? 5.381 6.807 5.996 1.00 97.44 156 SER A N 1
ATOM 1173 C CA . SER A 1 156 ? 4.919 7.580 4.833 1.00 97.44 156 SER A CA 1
ATOM 1174 C C . SER A 1 156 ? 3.497 7.202 4.416 1.00 97.44 156 SER A C 1
ATOM 1176 O O . SER A 1 156 ? 3.180 6.028 4.212 1.00 97.44 156 SER A O 1
ATOM 1178 N N . MET A 1 157 ? 2.639 8.209 4.247 1.00 96.88 157 MET A N 1
ATOM 1179 C CA . MET A 1 157 ? 1.236 8.029 3.849 1.00 96.88 157 MET A CA 1
ATOM 1180 C C . MET A 1 157 ? 1.071 7.438 2.444 1.00 96.88 157 MET A C 1
ATOM 1182 O O . MET A 1 157 ? 0.157 6.658 2.208 1.00 96.88 157 MET A O 1
ATOM 1186 N N . ASP A 1 158 ? 1.963 7.780 1.516 1.00 96.81 158 ASP A N 1
ATOM 1187 C CA . ASP A 1 158 ? 1.975 7.298 0.132 1.00 96.81 158 ASP A CA 1
ATOM 1188 C C . ASP A 1 158 ? 2.743 5.975 -0.035 1.00 96.81 158 ASP A C 1
ATOM 1190 O O . ASP A 1 158 ? 3.080 5.591 -1.151 1.00 96.81 158 ASP A O 1
ATOM 1194 N N . SER A 1 159 ? 3.030 5.256 1.051 1.00 97.94 159 SER A N 1
ATOM 1195 C CA . SER A 1 159 ? 3.757 3.987 1.011 1.00 97.94 159 SER A CA 1
ATOM 1196 C C . SER A 1 159 ? 2.909 2.826 0.484 1.00 97.94 159 SER A C 1
ATOM 1198 O O . SER A 1 159 ? 1.802 2.566 0.963 1.00 97.94 159 SER A O 1
ATOM 1200 N N . CYS A 1 160 ? 3.470 2.043 -0.443 1.00 98.31 160 CYS A N 1
ATOM 1201 C CA . CYS A 1 160 ? 2.848 0.809 -0.924 1.00 98.31 160 CYS A CA 1
ATOM 1202 C C . CYS A 1 160 ? 2.700 -0.241 0.182 1.00 98.31 160 CYS A C 1
ATOM 1204 O O . CYS A 1 160 ? 1.775 -1.047 0.119 1.00 98.31 160 CYS A O 1
ATOM 1206 N N . PHE A 1 161 ? 3.574 -0.225 1.194 1.00 98.00 161 PHE A N 1
ATOM 1207 C CA . PHE A 1 161 ? 3.468 -1.108 2.356 1.00 98.00 161 PHE A CA 1
ATOM 1208 C C . PHE A 1 161 ? 2.168 -0.838 3.126 1.00 98.00 161 PHE A C 1
ATOM 1210 O O . PHE A 1 161 ? 1.339 -1.736 3.268 1.00 98.00 161 PHE A O 1
ATOM 1217 N N . ASN A 1 162 ? 1.942 0.422 3.514 1.00 98.12 162 ASN A N 1
ATOM 1218 C CA . ASN A 1 162 ? 0.750 0.832 4.259 1.00 98.12 162 ASN A CA 1
ATOM 1219 C C . ASN A 1 162 ? -0.530 0.607 3.439 1.00 98.12 162 ASN A C 1
ATOM 1221 O O . ASN A 1 162 ? -1.524 0.096 3.953 1.00 98.12 162 ASN A O 1
ATOM 1225 N N . GLN A 1 163 ? -0.496 0.916 2.139 1.00 98.25 163 GLN A N 1
ATOM 1226 C CA . GLN A 1 163 ? -1.620 0.653 1.239 1.00 98.25 163 GLN A CA 1
ATOM 1227 C C . GLN A 1 163 ? -1.948 -0.846 1.147 1.00 98.25 163 GLN A C 1
ATOM 1229 O O . GLN A 1 163 ? -3.117 -1.232 1.169 1.00 98.25 163 GLN A O 1
ATOM 1234 N N . LYS A 1 164 ? -0.925 -1.704 1.053 1.00 97.56 164 LYS A N 1
ATOM 1235 C CA . LYS A 1 164 ? -1.098 -3.158 0.980 1.00 97.5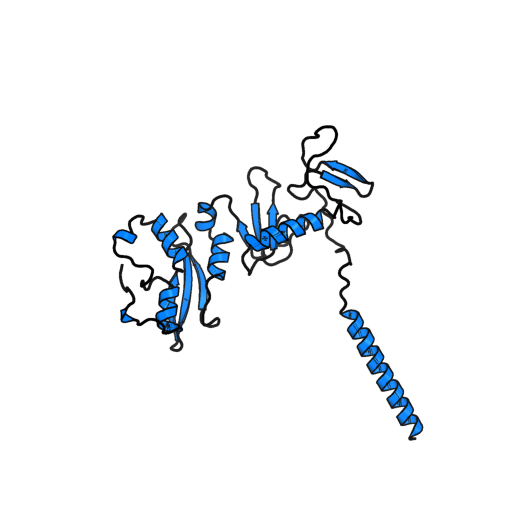6 164 LYS A CA 1
ATOM 1236 C C . LYS A 1 164 ? -1.702 -3.713 2.265 1.00 97.56 164 LYS A C 1
ATOM 1238 O O . LYS A 1 164 ? -2.586 -4.559 2.187 1.00 97.56 164 LYS A O 1
ATOM 1243 N N . GLU A 1 165 ? -1.265 -3.227 3.419 1.00 97.00 165 GLU A N 1
ATOM 1244 C CA . GLU A 1 165 ? -1.829 -3.608 4.716 1.00 97.00 165 GLU A CA 1
ATOM 1245 C C . GLU A 1 165 ? -3.288 -3.159 4.862 1.00 97.00 165 GLU A C 1
ATOM 1247 O O . GLU A 1 165 ? -4.149 -3.954 5.236 1.00 97.00 165 GLU A O 1
ATOM 1252 N N . MET A 1 166 ? -3.607 -1.928 4.452 1.00 97.75 166 MET A N 1
ATOM 1253 C CA . MET A 1 166 ? -4.991 -1.452 4.404 1.00 97.75 166 MET A CA 1
ATOM 1254 C C . MET A 1 166 ? -5.875 -2.325 3.505 1.00 97.75 166 MET A C 1
ATOM 1256 O O . MET A 1 166 ? -7.025 -2.631 3.832 1.00 97.75 166 MET A O 1
ATOM 1260 N N . GLU A 1 167 ? -5.362 -2.758 2.358 1.00 96.62 167 GLU A N 1
ATOM 1261 C CA . GLU A 1 167 ? -6.085 -3.655 1.457 1.00 96.62 167 GLU A CA 1
ATOM 1262 C C . GLU A 1 167 ? -6.173 -5.096 1.963 1.00 96.62 167 GLU A C 1
ATOM 1264 O O . GLU A 1 167 ? -7.121 -5.794 1.595 1.00 96.62 167 GLU A O 1
ATOM 1269 N N . ALA A 1 168 ? -5.227 -5.528 2.799 1.00 96.12 168 ALA A N 1
ATOM 1270 C CA . ALA A 1 168 ? -5.209 -6.858 3.394 1.00 96.12 168 ALA A CA 1
ATOM 1271 C C . ALA A 1 168 ? -6.322 -7.050 4.432 1.00 96.12 168 ALA A C 1
ATOM 1273 O O . ALA A 1 168 ? -6.833 -8.163 4.543 1.00 96.12 168 ALA A O 1
ATOM 1274 N N . PHE A 1 169 ? -6.746 -5.986 5.125 1.00 96.50 169 PHE A N 1
ATOM 1275 C CA . PHE A 1 169 ? -7.868 -6.063 6.060 1.00 96.50 169 PHE A CA 1
ATOM 1276 C C . PHE A 1 169 ? -9.162 -6.489 5.347 1.00 96.50 169 PHE A C 1
ATOM 1278 O O . PHE A 1 169 ? -9.623 -5.830 4.399 1.00 96.50 169 PHE A O 1
ATOM 1285 N N . VAL A 1 170 ? -9.754 -7.586 5.820 1.00 94.88 170 VAL A N 1
ATOM 1286 C CA . VAL A 1 170 ? -10.966 -8.186 5.260 1.00 94.88 170 VAL A CA 1
ATOM 1287 C C . VAL A 1 170 ? -12.177 -7.696 6.039 1.00 94.88 170 VAL A C 1
ATOM 1289 O O . VAL A 1 170 ? -12.369 -8.068 7.187 1.00 94.88 170 VAL A O 1
ATOM 1292 N N . CYS A 1 171 ? -13.020 -6.904 5.385 1.00 91.69 171 CYS A N 1
ATOM 1293 C CA . CYS A 1 171 ? -14.320 -6.536 5.930 1.00 91.69 171 CYS A CA 1
ATOM 1294 C C . CYS A 1 171 ? -15.329 -7.668 5.693 1.00 91.69 171 CYS A C 1
ATOM 1296 O O . CYS A 1 171 ? -15.488 -8.089 4.540 1.00 91.69 171 CYS A O 1
ATOM 1298 N N . SER A 1 172 ? -16.053 -8.098 6.731 1.00 89.62 172 SER A N 1
ATOM 1299 C CA . SER A 1 172 ? -17.179 -9.038 6.585 1.00 89.62 172 SER A CA 1
ATOM 1300 C C . SER A 1 172 ? -18.294 -8.469 5.702 1.00 89.62 172 SER A C 1
ATOM 1302 O O . SER A 1 172 ? -18.825 -9.170 4.840 1.00 89.62 172 SER A O 1
ATOM 1304 N N . ASP A 1 173 ? -18.582 -7.169 5.835 1.00 86.62 173 ASP A N 1
ATOM 1305 C CA . ASP A 1 173 ? -19.514 -6.442 4.972 1.00 86.62 173 ASP A CA 1
ATOM 1306 C C . ASP A 1 173 ? -18.789 -5.354 4.167 1.00 86.62 173 ASP A C 1
ATOM 1308 O O . ASP A 1 173 ? -18.310 -4.355 4.703 1.00 86.62 173 ASP A O 1
ATOM 1312 N N . LYS A 1 174 ? -18.721 -5.526 2.843 1.00 84.50 174 LYS A N 1
ATOM 1313 C CA . LYS A 1 174 ? -18.055 -4.570 1.944 1.00 84.50 174 LYS A CA 1
ATOM 1314 C C . LYS A 1 174 ? -18.783 -3.229 1.820 1.00 84.50 174 LYS A C 1
ATOM 1316 O O . LYS A 1 174 ? -18.146 -2.258 1.424 1.00 84.50 174 LYS A O 1
ATOM 1321 N N . LYS A 1 175 ? -20.095 -3.166 2.073 1.00 88.12 175 LYS A N 1
ATOM 1322 C CA . LYS A 1 175 ? -20.889 -1.933 1.902 1.00 88.12 175 LYS A CA 1
ATOM 1323 C C . LYS A 1 175 ? -20.771 -0.999 3.099 1.00 88.12 175 LYS A C 1
ATOM 1325 O O . LYS A 1 175 ? -20.846 0.213 2.934 1.00 88.12 175 LYS A O 1
ATOM 1330 N N . HIS A 1 176 ? -20.562 -1.576 4.274 1.00 93.00 176 HIS A N 1
ATOM 1331 C CA . HIS A 1 176 ? -20.571 -0.883 5.557 1.00 93.00 176 HIS A CA 1
ATOM 1332 C C . HIS A 1 176 ? -19.183 -0.836 6.203 1.00 93.00 176 HIS A C 1
ATOM 1334 O O . HIS A 1 176 ? -19.053 -0.648 7.406 1.00 93.00 176 HIS A O 1
ATOM 1340 N N . CYS A 1 177 ? -18.137 -0.999 5.395 1.00 95.56 177 CYS A N 1
ATOM 1341 C CA . CYS A 1 177 ? -16.755 -0.949 5.836 1.00 95.56 177 CYS A CA 1
ATOM 1342 C C . CYS A 1 177 ? -15.972 0.024 4.963 1.00 95.56 177 CYS A C 1
ATOM 1344 O O . CYS A 1 177 ? -15.857 -0.166 3.750 1.00 95.56 177 CYS A O 1
ATOM 1346 N N . THR A 1 178 ? -15.403 1.054 5.578 1.00 96.88 178 THR A N 1
ATOM 1347 C CA . THR A 1 178 ? -14.472 1.962 4.903 1.00 96.88 178 THR A CA 1
ATOM 1348 C C . THR A 1 178 ? -13.109 1.893 5.568 1.00 96.88 178 THR A C 1
ATOM 1350 O O . THR A 1 178 ? -12.996 1.644 6.768 1.00 96.88 178 THR A O 1
ATOM 1353 N N . LYS A 1 179 ? -12.060 2.051 4.762 1.00 97.50 179 LYS A N 1
ATOM 1354 C CA . LYS A 1 179 ? -10.670 1.903 5.191 1.00 97.50 179 LYS A CA 1
ATOM 1355 C C . LYS A 1 179 ? -9.879 3.109 4.731 1.00 97.50 179 LYS A C 1
ATOM 1357 O O . LYS A 1 179 ? -9.994 3.506 3.571 1.00 97.50 179 LYS A O 1
ATOM 1362 N N . THR A 1 180 ? -9.093 3.678 5.628 1.00 97.88 180 THR A N 1
ATOM 1363 C CA . THR A 1 180 ? -8.279 4.859 5.354 1.00 97.88 180 THR A CA 1
ATOM 1364 C C . THR A 1 180 ? -6.933 4.739 6.050 1.00 97.88 180 THR A C 1
ATOM 1366 O O . THR A 1 180 ? -6.800 4.151 7.121 1.00 97.88 180 THR A O 1
ATOM 1369 N N . LEU A 1 181 ? -5.903 5.311 5.436 1.00 98.25 181 LEU A N 1
ATOM 1370 C CA . LEU A 1 181 ? -4.640 5.555 6.118 1.00 98.25 181 LEU A CA 1
ATOM 1371 C C . LEU A 1 181 ? -4.770 6.857 6.906 1.00 98.25 181 LEU A C 1
ATOM 1373 O O . LEU A 1 181 ? -5.312 7.836 6.391 1.00 98.25 181 LEU A O 1
ATOM 1377 N N . ILE A 1 182 ? -4.276 6.880 8.142 1.00 97.81 182 ILE A N 1
ATOM 1378 C CA . ILE A 1 182 ? -4.252 8.088 8.968 1.00 97.81 182 ILE A CA 1
ATOM 1379 C C . ILE A 1 182 ? -2.879 8.290 9.608 1.00 97.81 182 ILE A C 1
ATOM 1381 O O . ILE A 1 182 ? -2.260 7.358 10.128 1.00 97.81 182 ILE A O 1
ATOM 1385 N N . GLN A 1 183 ? -2.431 9.544 9.631 1.00 96.31 183 GLN A N 1
ATOM 1386 C CA . GLN A 1 183 ? -1.238 9.966 10.356 1.00 96.31 183 GLN A CA 1
ATOM 1387 C C . GLN A 1 183 ? -1.653 10.822 11.550 1.00 96.31 183 GLN A C 1
ATOM 1389 O O . GLN A 1 183 ? -2.013 11.984 11.398 1.00 96.31 183 GLN A O 1
ATOM 1394 N N . THR A 1 184 ? -1.608 10.257 12.756 1.00 94.25 184 THR A N 1
ATOM 1395 C CA . THR A 1 184 ? -1.954 11.008 13.978 1.00 94.25 184 THR A CA 1
ATOM 1396 C C . THR A 1 184 ? -0.790 11.817 14.537 1.00 94.25 184 THR A C 1
ATOM 1398 O O . THR A 1 184 ? -0.993 12.718 15.345 1.00 94.25 184 THR A O 1
ATOM 1401 N N . THR A 1 185 ? 0.442 11.494 14.145 1.00 95.19 185 THR A N 1
ATOM 1402 C CA . THR A 1 185 ? 1.648 12.201 14.584 1.00 95.19 185 THR A CA 1
ATOM 1403 C C . THR A 1 185 ? 2.661 12.197 13.447 1.00 95.19 185 THR A C 1
ATOM 1405 O O . THR A 1 185 ? 2.943 11.144 12.873 1.00 95.19 185 THR A O 1
ATOM 1408 N N . ALA A 1 186 ? 3.187 13.371 13.094 1.00 94.38 186 ALA A N 1
ATOM 1409 C CA . ALA A 1 186 ? 4.142 13.510 11.999 1.00 94.38 186 ALA A CA 1
ATOM 1410 C C . ALA A 1 186 ? 5.408 12.677 12.258 1.00 94.38 186 ALA A C 1
ATOM 1412 O O . ALA A 1 186 ? 5.924 12.648 13.376 1.00 94.38 186 ALA A O 1
ATOM 1413 N N . GLY A 1 187 ? 5.892 11.985 11.224 1.00 94.25 187 GLY A N 1
ATOM 1414 C CA . GLY A 1 187 ? 7.088 11.138 11.312 1.00 94.25 187 GLY A CA 1
ATOM 1415 C C . GLY A 1 187 ? 6.923 9.887 12.182 1.00 94.25 187 GLY A C 1
ATOM 1416 O O . GLY A 1 187 ? 7.918 9.252 12.517 1.00 94.25 187 GLY A O 1
ATOM 1417 N N . LYS A 1 188 ? 5.693 9.536 12.573 1.00 96.81 188 LYS A N 1
ATOM 1418 C CA . LYS A 1 188 ? 5.374 8.284 13.269 1.00 96.81 188 LYS A CA 1
ATOM 1419 C C . LYS A 1 188 ? 4.657 7.304 12.337 1.00 96.81 188 LYS A C 1
ATOM 1421 O O . LYS A 1 188 ? 4.125 7.753 11.314 1.00 96.81 188 LYS A O 1
ATOM 1426 N N . PRO A 1 189 ? 4.619 6.004 12.694 1.00 98.12 189 PRO A N 1
ATOM 1427 C CA . PRO A 1 189 ? 3.985 4.991 11.864 1.00 98.12 189 PRO A CA 1
ATOM 1428 C C . PRO A 1 189 ? 2.541 5.345 11.526 1.00 98.12 189 PRO A C 1
ATOM 1430 O O . PRO A 1 189 ? 1.775 5.803 12.378 1.00 98.12 189 PRO A O 1
ATOM 1433 N N . ILE A 1 190 ? 2.180 5.134 10.267 1.00 98.25 190 ILE A N 1
ATOM 1434 C CA . ILE A 1 190 ? 0.820 5.310 9.775 1.00 98.25 190 ILE A CA 1
ATOM 1435 C C . ILE A 1 190 ? -0.064 4.211 10.354 1.00 98.25 190 ILE A C 1
ATOM 1437 O O . ILE A 1 190 ? 0.334 3.047 10.433 1.00 98.25 190 ILE A O 1
ATOM 1441 N N . LYS A 1 191 ? -1.283 4.589 10.738 1.00 98.19 191 LYS A N 1
ATOM 1442 C CA . LYS A 1 191 ? -2.307 3.642 11.175 1.00 98.19 191 LYS A CA 1
ATOM 1443 C C . LYS A 1 191 ? -3.283 3.379 10.041 1.00 98.19 191 LYS A C 1
ATOM 1445 O O . LYS A 1 191 ? -3.653 4.296 9.306 1.00 98.19 191 LYS A O 1
ATOM 1450 N N . VAL A 1 192 ? -3.732 2.138 9.939 1.00 98.44 192 VAL A N 1
ATOM 1451 C CA . VAL A 1 192 ? -4.832 1.747 9.063 1.00 98.44 192 VAL A CA 1
ATOM 1452 C C . VAL A 1 192 ? -6.111 1.867 9.878 1.00 98.44 192 VAL A C 1
ATOM 1454 O O . VAL A 1 192 ? -6.351 1.055 10.767 1.00 98.44 192 VAL A O 1
ATOM 1457 N N . GLN A 1 193 ? -6.910 2.893 9.609 1.00 98.38 193 GLN A N 1
ATOM 1458 C CA . GLN A 1 193 ? -8.211 3.094 10.233 1.00 98.38 193 GLN A CA 1
ATOM 1459 C C . GLN A 1 193 ? -9.288 2.342 9.454 1.00 98.38 193 GLN A C 1
ATOM 1461 O O . GLN A 1 193 ? -9.321 2.362 8.223 1.00 98.38 193 GLN A O 1
ATOM 1466 N N . VAL A 1 194 ? -10.183 1.695 10.191 1.00 98.25 194 VAL A N 1
ATOM 1467 C CA . VAL A 1 194 ? -11.339 0.983 9.658 1.00 98.25 194 VAL A CA 1
ATOM 1468 C C . VAL A 1 194 ? -12.580 1.530 10.347 1.00 98.25 194 VAL A C 1
ATOM 1470 O O . VAL A 1 194 ? -12.650 1.576 11.575 1.00 98.25 194 VAL A O 1
ATOM 1473 N N . SER A 1 195 ? -13.552 1.951 9.548 1.00 97.81 195 SER A N 1
ATOM 1474 C CA . SER A 1 195 ? -14.880 2.345 10.004 1.00 97.81 195 SER A CA 1
ATOM 1475 C C . SER A 1 195 ? -15.869 1.261 9.603 1.00 97.81 195 SER A C 1
ATOM 1477 O O . SER A 1 195 ? -15.996 0.965 8.415 1.00 97.81 195 SER A O 1
ATOM 1479 N N . LEU A 1 196 ? -16.564 0.699 10.583 1.00 96.88 196 LEU A N 1
ATOM 1480 C CA . LEU A 1 196 ? -17.539 -0.378 10.449 1.00 96.88 196 LEU A CA 1
ATOM 1481 C C . LEU A 1 196 ? -18.918 0.160 10.829 1.00 96.88 196 LEU A C 1
ATOM 1483 O O . LEU A 1 196 ? -19.053 0.790 11.874 1.00 96.88 196 LEU A O 1
ATOM 1487 N N . THR A 1 197 ? -19.938 -0.088 10.016 1.00 96.62 197 THR A N 1
ATOM 1488 C CA . THR A 1 197 ? -21.328 0.255 10.335 1.00 96.62 197 THR A CA 1
ATOM 1489 C C . THR A 1 197 ? -22.123 -1.026 10.574 1.00 96.62 197 THR A C 1
ATOM 1491 O O . THR A 1 197 ? -22.110 -1.929 9.740 1.00 96.62 197 THR A O 1
ATOM 1494 N N . ASP A 1 198 ? -22.784 -1.125 11.725 1.00 93.69 198 ASP A N 1
ATOM 1495 C CA . ASP A 1 198 ? -23.604 -2.287 12.077 1.00 93.69 198 ASP A CA 1
ATOM 1496 C C . ASP A 1 198 ? -24.983 -2.257 11.372 1.00 93.69 198 ASP A C 1
ATOM 1498 O O . ASP A 1 198 ? -25.362 -1.252 10.757 1.00 93.69 198 ASP A O 1
ATOM 1502 N N . PRO A 1 199 ? -25.781 -3.340 11.453 1.00 90.81 199 PRO A N 1
ATOM 1503 C CA . PRO A 1 199 ? -27.136 -3.371 10.891 1.00 90.81 199 PRO A CA 1
ATOM 1504 C C . PRO A 1 199 ? -28.109 -2.341 11.490 1.00 90.81 199 PRO A C 1
ATOM 1506 O O . PRO A 1 199 ? -29.149 -2.058 10.897 1.00 90.81 199 PRO A O 1
ATOM 1509 N N . GLN A 1 200 ? -27.798 -1.797 12.666 1.00 93.94 200 GLN A N 1
ATOM 1510 C CA . GLN A 1 200 ? -28.550 -0.752 13.357 1.00 93.94 200 GLN A CA 1
ATOM 1511 C C . GLN A 1 200 ? -28.077 0.660 12.970 1.00 93.94 200 GLN A C 1
ATOM 1513 O O . GLN A 1 200 ? -28.592 1.643 13.504 1.00 93.94 200 GLN A O 1
ATOM 1518 N N . ASN A 1 201 ? -27.158 0.765 12.006 1.00 94.75 201 ASN A N 1
ATOM 1519 C CA . ASN A 1 201 ? -26.578 2.001 11.495 1.00 94.75 201 ASN A CA 1
ATOM 1520 C C . ASN A 1 201 ? -25.688 2.758 12.506 1.00 94.75 201 ASN A C 1
ATOM 1522 O O . ASN A 1 201 ? -25.414 3.948 12.326 1.00 94.75 201 ASN A O 1
ATOM 1526 N N . ASN A 1 202 ? -25.197 2.082 13.548 1.00 96.12 202 ASN A N 1
ATOM 1527 C CA . ASN A 1 202 ? -24.151 2.607 14.423 1.00 96.12 202 ASN A CA 1
ATOM 1528 C C . ASN A 1 202 ? -22.792 2.434 13.754 1.00 96.12 202 ASN A C 1
ATOM 1530 O O . ASN A 1 202 ? -22.508 1.394 13.165 1.00 96.12 202 ASN A O 1
ATOM 1534 N N . THR A 1 203 ? -21.939 3.453 13.855 1.00 96.62 203 THR A N 1
ATOM 1535 C CA . THR A 1 203 ? -20.599 3.426 13.261 1.00 96.62 203 THR A CA 1
ATOM 1536 C C . THR A 1 203 ? -19.530 3.301 14.337 1.00 96.62 203 THR A C 1
ATOM 1538 O O . THR A 1 203 ? -19.467 4.112 15.259 1.00 96.62 203 THR A O 1
ATOM 1541 N N . TYR A 1 204 ? -18.665 2.309 14.174 1.00 96.38 204 TYR A N 1
ATOM 1542 C CA . TYR A 1 204 ? -17.532 2.004 15.034 1.00 96.38 204 TYR A CA 1
ATOM 1543 C C . TYR A 1 204 ? -16.243 2.243 14.264 1.00 96.38 204 TYR A C 1
ATOM 1545 O O . TYR A 1 204 ? -16.123 1.854 13.103 1.00 96.38 204 TYR A O 1
ATOM 1553 N N . VAL A 1 205 ? -15.269 2.884 14.902 1.00 97.38 205 VAL A N 1
ATOM 1554 C CA . VAL A 1 205 ? -14.009 3.244 14.255 1.00 97.38 205 VAL A CA 1
ATOM 1555 C C . VAL A 1 205 ? -12.856 2.706 15.079 1.00 97.38 205 VAL A C 1
ATOM 1557 O O . VAL A 1 205 ? -12.685 3.083 16.235 1.00 97.38 205 VAL A O 1
ATOM 1560 N N . GLY A 1 206 ? -12.052 1.851 14.459 1.00 97.50 206 GLY A N 1
ATOM 1561 C CA . GLY A 1 206 ? -10.848 1.283 15.049 1.00 97.50 206 GLY A CA 1
ATOM 1562 C C . GLY A 1 206 ? -9.666 1.386 14.100 1.00 97.50 206 GLY A C 1
ATOM 1563 O O . GLY A 1 206 ? -9.767 1.905 12.987 1.00 97.50 206 GLY A O 1
ATOM 1564 N N . THR A 1 207 ? -8.527 0.879 14.541 1.00 98.19 207 THR A N 1
ATOM 1565 C CA . THR A 1 207 ? -7.330 0.715 13.713 1.00 98.19 207 THR A CA 1
ATOM 1566 C C . THR A 1 207 ? -6.924 -0.745 13.670 1.00 98.19 207 THR A C 1
ATOM 1568 O O . THR A 1 207 ? -7.147 -1.450 14.649 1.00 98.19 207 THR A O 1
ATOM 1571 N N . THR A 1 208 ? -6.332 -1.213 12.572 1.00 98.25 208 THR A N 1
ATOM 1572 C CA . THR A 1 208 ? -5.866 -2.607 12.509 1.00 98.25 208 THR A CA 1
ATOM 1573 C C . THR A 1 208 ? -4.855 -2.877 13.615 1.00 98.25 208 THR A C 1
ATOM 1575 O O . THR A 1 208 ? -4.026 -2.013 13.936 1.00 98.25 208 THR A O 1
ATOM 1578 N N . ARG A 1 209 ? -4.911 -4.079 14.191 1.00 97.94 209 ARG A N 1
ATOM 1579 C CA . ARG A 1 209 ? -4.055 -4.484 15.314 1.00 97.94 209 ARG A CA 1
ATOM 1580 C C . ARG A 1 209 ? -2.578 -4.244 15.018 1.00 97.94 209 ARG A C 1
ATOM 1582 O O . ARG A 1 209 ? -1.859 -3.685 15.842 1.00 97.94 209 ARG A O 1
ATOM 1589 N N . GLU A 1 210 ? -2.144 -4.641 13.828 1.00 97.81 210 GLU A N 1
ATOM 1590 C CA . GLU A 1 210 ? -0.750 -4.570 13.386 1.00 97.81 210 GLU A CA 1
ATOM 1591 C C . GLU A 1 210 ? -0.263 -3.122 13.265 1.00 97.81 210 GLU A C 1
ATOM 1593 O O . GLU A 1 210 ? 0.808 -2.779 13.773 1.00 97.81 210 GLU A O 1
ATOM 1598 N N . SER A 1 211 ? -1.068 -2.246 12.658 1.00 98.00 211 SER A N 1
ATOM 1599 C CA . SER A 1 211 ? -0.711 -0.834 12.510 1.00 98.00 211 SER A CA 1
ATOM 1600 C C . SER A 1 211 ? -0.724 -0.086 13.844 1.00 98.00 211 SER A C 1
ATOM 1602 O O . SER A 1 211 ? 0.159 0.739 14.101 1.00 98.00 211 SER A O 1
ATOM 1604 N N . LEU A 1 212 ? -1.662 -0.421 14.737 1.00 97.81 212 LEU A N 1
ATOM 1605 C CA . LEU A 1 212 ? -1.714 0.135 16.087 1.00 97.81 212 LEU A CA 1
ATOM 1606 C C . LEU A 1 212 ? -0.521 -0.320 16.933 1.00 97.81 212 LEU A C 1
ATOM 1608 O O . LEU A 1 212 ? 0.088 0.503 17.616 1.00 97.81 212 LEU A O 1
ATOM 1612 N N . GLN A 1 213 ? -0.149 -1.599 16.84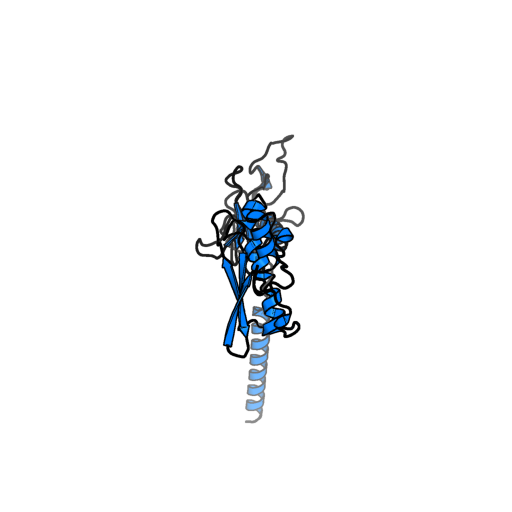2 1.00 97.62 213 GLN A N 1
ATOM 1613 C CA . GLN A 1 213 ? 1.031 -2.134 17.511 1.00 97.62 213 GLN A CA 1
ATOM 1614 C C . GLN A 1 213 ? 2.295 -1.389 17.074 1.00 97.62 213 GLN A C 1
ATOM 1616 O O . GLN A 1 213 ? 3.011 -0.878 17.931 1.00 97.62 213 GLN A O 1
ATOM 1621 N N . ARG A 1 214 ? 2.548 -1.251 15.763 1.00 97.31 214 ARG A N 1
ATOM 1622 C CA . ARG A 1 214 ? 3.727 -0.509 15.270 1.00 97.31 214 ARG A CA 1
ATOM 1623 C C . ARG A 1 214 ? 3.734 0.939 15.751 1.00 97.31 214 ARG A C 1
ATOM 1625 O O . ARG A 1 214 ? 4.782 1.466 16.122 1.00 97.31 214 ARG A O 1
ATOM 1632 N N . PHE A 1 215 ? 2.568 1.583 15.771 1.00 97.75 215 PHE A N 1
ATOM 1633 C CA . PHE A 1 215 ? 2.440 2.938 16.292 1.00 97.75 215 PHE A CA 1
ATOM 1634 C C . PHE A 1 215 ? 2.808 3.015 17.780 1.00 97.75 215 PHE A C 1
ATOM 1636 O O . PHE A 1 215 ? 3.571 3.901 18.171 1.00 97.75 215 PHE A O 1
ATOM 1643 N N . TYR A 1 216 ? 2.306 2.104 18.618 1.00 97.19 216 TYR A N 1
ATOM 1644 C CA . TYR A 1 216 ? 2.641 2.085 20.042 1.00 97.19 216 TYR A CA 1
ATOM 1645 C C . TYR A 1 216 ? 4.084 1.673 20.314 1.00 97.19 216 TYR A C 1
ATOM 1647 O O . TYR A 1 216 ? 4.730 2.330 21.126 1.00 97.19 216 TYR A O 1
ATOM 1655 N N . ASP A 1 217 ? 4.636 0.703 19.591 1.00 96.62 217 ASP A N 1
ATOM 1656 C CA . ASP A 1 217 ? 6.052 0.338 19.696 1.00 96.62 217 ASP A CA 1
ATOM 1657 C C . ASP A 1 217 ? 6.958 1.567 19.434 1.00 96.62 217 ASP A C 1
ATOM 1659 O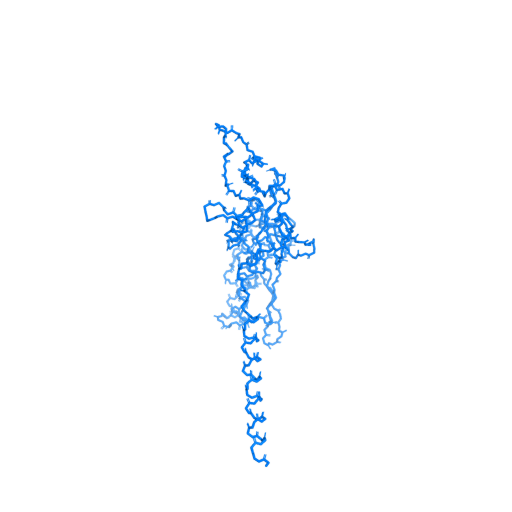 O . ASP A 1 217 ? 7.953 1.771 20.127 1.00 96.62 217 ASP A O 1
ATOM 1663 N N . ALA A 1 218 ? 6.569 2.456 18.509 1.00 96.38 218 ALA A N 1
ATOM 1664 C CA . ALA A 1 218 ? 7.321 3.669 18.164 1.00 96.38 218 ALA A CA 1
ATOM 1665 C C . ALA A 1 218 ? 7.031 4.916 19.032 1.00 96.38 218 ALA A C 1
ATOM 1667 O O . ALA A 1 218 ? 7.779 5.903 18.968 1.00 96.38 218 ALA A O 1
ATOM 1668 N N . THR A 1 219 ? 5.922 4.944 19.780 1.00 96.38 219 THR A N 1
ATOM 1669 C CA . THR A 1 219 ? 5.466 6.143 20.523 1.00 96.38 219 THR A CA 1
ATOM 1670 C C . THR A 1 219 ? 5.331 5.937 22.026 1.00 96.38 219 THR A C 1
ATOM 1672 O O . THR A 1 219 ? 5.426 6.903 22.779 1.00 96.38 219 THR A O 1
ATOM 1675 N N . LYS A 1 220 ? 5.129 4.697 22.469 1.00 95.12 220 LYS A N 1
ATOM 1676 C CA . LYS A 1 220 ? 4.932 4.300 23.864 1.00 95.12 220 LYS A CA 1
ATOM 1677 C C . LYS A 1 220 ? 5.615 2.948 24.123 1.00 95.12 220 LYS A C 1
ATOM 1679 O O . LYS A 1 220 ? 4.911 1.974 24.335 1.00 95.12 220 LYS A O 1
ATOM 1684 N N . PRO A 1 221 ? 6.955 2.843 24.147 1.00 93.31 221 PRO A N 1
ATOM 1685 C CA . PRO A 1 221 ? 7.653 1.547 24.186 1.00 93.31 221 PRO A CA 1
ATOM 1686 C C . PRO A 1 221 ? 7.224 0.586 25.313 1.00 93.31 221 PRO A C 1
ATOM 1688 O O . PRO A 1 221 ? 7.311 -0.625 25.150 1.00 93.31 221 PRO A O 1
ATOM 1691 N N . GLN A 1 222 ? 6.715 1.111 26.433 1.00 95.62 222 GLN A N 1
ATOM 1692 C CA . GLN A 1 222 ? 6.233 0.328 27.580 1.00 95.62 222 GLN A CA 1
ATOM 1693 C C . GLN A 1 222 ? 4.719 0.056 27.564 1.00 95.62 222 GLN A C 1
ATOM 1695 O O . GLN A 1 222 ? 4.161 -0.370 28.569 1.00 95.62 222 GLN A O 1
ATOM 1700 N N . TRP A 1 223 ? 4.020 0.284 26.448 1.00 95.12 223 TRP A N 1
ATOM 1701 C CA . TRP A 1 223 ? 2.559 0.137 26.366 1.00 95.12 223 TRP A CA 1
ATOM 1702 C C . TRP A 1 223 ? 2.056 -1.264 26.758 1.00 95.12 223 TRP A C 1
ATOM 1704 O O . TRP A 1 223 ? 0.939 -1.415 27.242 1.00 95.12 223 TRP A O 1
ATOM 1714 N N . ARG A 1 224 ? 2.893 -2.293 26.589 1.00 94.31 224 ARG A N 1
ATOM 1715 C CA . ARG A 1 224 ? 2.586 -3.671 27.003 1.00 94.31 224 ARG A CA 1
ATOM 1716 C C . ARG A 1 224 ? 2.564 -3.832 28.524 1.00 94.31 224 ARG A C 1
ATOM 1718 O O . ARG A 1 224 ? 1.796 -4.630 29.045 1.00 94.31 224 ARG A O 1
ATOM 1725 N N . GLU A 1 225 ? 3.392 -3.070 29.232 1.00 95.12 225 GLU A N 1
ATOM 1726 C CA . GLU A 1 225 ? 3.496 -3.097 30.696 1.00 95.12 225 GLU A CA 1
ATOM 1727 C C . GLU A 1 225 ? 2.360 -2.305 31.355 1.00 95.12 225 GLU A C 1
ATOM 1729 O O . GLU A 1 225 ? 2.016 -2.554 32.506 1.00 95.12 225 GLU A O 1
ATOM 1734 N N . THR A 1 226 ? 1.730 -1.383 30.618 1.00 92.19 226 THR A N 1
ATOM 1735 C CA . THR A 1 226 ? 0.620 -0.562 31.121 1.00 92.19 226 THR A CA 1
ATOM 1736 C C . THR A 1 226 ? -0.737 -1.269 31.067 1.00 92.19 226 THR A C 1
ATOM 1738 O O . THR A 1 226 ? -1.755 -0.624 31.280 1.00 92.19 226 THR A O 1
ATOM 1741 N N . GLY A 1 227 ? -0.780 -2.573 30.766 1.00 91.69 227 GLY A N 1
ATOM 1742 C CA . GLY A 1 227 ? -2.025 -3.353 30.741 1.00 91.69 227 GLY A CA 1
ATOM 1743 C C . GLY A 1 227 ? -2.906 -3.117 29.510 1.00 91.69 227 GLY A C 1
ATOM 1744 O O . GLY A 1 227 ? -4.104 -3.389 29.549 1.00 91.69 227 GLY A O 1
ATOM 1745 N N . ILE A 1 228 ? -2.341 -2.598 28.416 1.00 94.06 228 ILE A N 1
ATOM 1746 C CA . ILE A 1 228 ? -3.058 -2.471 27.144 1.00 94.06 228 ILE A CA 1
ATOM 1747 C C . ILE A 1 228 ? -2.996 -3.818 26.423 1.00 94.06 228 ILE A C 1
ATOM 1749 O O . ILE A 1 228 ? -1.920 -4.246 25.999 1.00 94.06 228 ILE A O 1
ATOM 1753 N N . ASP A 1 229 ? -4.149 -4.456 26.234 1.00 95.31 229 ASP A N 1
ATOM 1754 C CA . ASP A 1 229 ? -4.267 -5.690 25.463 1.00 95.31 229 ASP A CA 1
ATOM 1755 C C . ASP A 1 229 ? -4.926 -5.425 24.099 1.00 95.31 229 ASP A C 1
ATOM 1757 O O . ASP A 1 229 ? -6.126 -5.181 23.983 1.00 95.31 229 ASP A O 1
ATOM 1761 N N . LEU A 1 230 ? -4.137 -5.490 23.020 1.00 96.38 230 LEU A N 1
ATOM 1762 C CA . LEU A 1 230 ? -4.647 -5.300 21.654 1.00 96.38 230 LEU A CA 1
ATOM 1763 C C . LEU A 1 230 ? -5.515 -6.469 21.154 1.00 96.38 230 LEU A C 1
ATOM 1765 O O . LEU A 1 230 ? -6.076 -6.392 20.059 1.00 96.38 230 LEU A O 1
ATOM 1769 N N . SER A 1 231 ? -5.608 -7.574 21.894 1.00 95.94 231 SER A N 1
ATOM 1770 C CA . SER A 1 231 ? -6.525 -8.663 21.551 1.00 95.94 231 SER A CA 1
ATOM 1771 C C . SER A 1 231 ? -7.965 -8.372 21.974 1.00 95.94 231 SER A C 1
ATOM 1773 O O . SER A 1 231 ? -8.878 -8.904 21.355 1.00 95.94 231 SER A O 1
ATOM 1775 N N . THR A 1 232 ? -8.170 -7.478 22.947 1.00 96.06 232 THR A N 1
ATOM 1776 C CA . THR A 1 232 ? -9.496 -7.129 23.485 1.00 96.06 232 THR A CA 1
ATOM 1777 C C . THR A 1 232 ? -9.806 -5.632 23.433 1.00 96.06 232 THR A C 1
ATOM 1779 O O . THR A 1 232 ? -10.922 -5.224 23.747 1.00 96.06 232 THR A O 1
ATOM 1782 N N . SER A 1 233 ? -8.857 -4.779 23.042 1.00 96.25 233 SER A N 1
ATOM 1783 C CA . SER A 1 233 ? -9.047 -3.325 23.003 1.00 96.25 233 SER A CA 1
ATOM 1784 C C . SER A 1 233 ? -10.098 -2.872 21.985 1.00 96.25 233 SER A C 1
ATOM 1786 O O . SER A 1 233 ? -10.025 -3.215 20.806 1.00 96.25 233 SER A O 1
ATOM 1788 N N . HIS A 1 234 ? -10.996 -1.974 22.405 1.00 95.69 234 HIS A N 1
ATOM 1789 C CA . HIS A 1 234 ? -11.958 -1.303 21.515 1.00 95.69 234 HIS A CA 1
ATOM 1790 C C . HIS A 1 234 ? -11.305 -0.414 20.439 1.00 95.69 234 HIS A C 1
ATOM 1792 O O . HIS A 1 234 ? -11.975 0.032 19.512 1.00 95.69 234 HIS A O 1
ATOM 1798 N N . LEU A 1 235 ? -10.003 -0.129 20.553 1.00 96.50 235 LEU A N 1
ATOM 1799 C CA . LEU A 1 235 ? -9.249 0.623 19.547 1.00 96.50 235 LEU A CA 1
ATOM 1800 C C . LEU A 1 235 ? -8.875 -0.237 18.331 1.00 96.50 235 LEU A C 1
ATOM 1802 O O . LEU A 1 235 ? -8.405 0.299 17.323 1.00 96.50 235 LEU A O 1
ATOM 1806 N N . VAL A 1 236 ? -9.049 -1.556 18.425 1.00 98.00 236 VAL A N 1
ATOM 1807 C CA . VAL A 1 236 ? -8.634 -2.526 17.412 1.00 98.00 236 VAL A CA 1
ATOM 1808 C C . VAL A 1 236 ? -9.819 -2.886 16.517 1.00 98.00 236 VAL A C 1
ATOM 1810 O O . VAL A 1 236 ? -10.860 -3.339 16.985 1.00 98.00 236 VAL A O 1
ATOM 1813 N N . ALA A 1 237 ? -9.666 -2.674 15.210 1.00 97.75 237 ALA A N 1
ATOM 1814 C CA . ALA A 1 237 ? -10.729 -2.864 14.224 1.00 97.75 237 ALA A CA 1
ATOM 1815 C C . ALA A 1 237 ? -11.229 -4.314 14.160 1.00 97.75 237 ALA A C 1
ATOM 1817 O O . ALA A 1 237 ? -12.426 -4.544 14.026 1.00 97.75 237 ALA A O 1
ATOM 1818 N N . GLU A 1 238 ? -10.321 -5.280 14.293 1.00 97.38 238 GLU A N 1
ATOM 1819 C CA . GLU A 1 238 ? -10.618 -6.712 14.340 1.00 97.38 238 GLU A CA 1
ATOM 1820 C C . GLU A 1 238 ? -11.547 -7.036 15.519 1.00 97.38 238 GLU A C 1
ATOM 1822 O O . GLU A 1 238 ? -12.541 -7.731 15.351 1.00 97.38 238 GLU A O 1
ATOM 1827 N N . VAL A 1 239 ? -11.278 -6.445 16.687 1.00 97.06 239 VAL A N 1
ATOM 1828 C CA . VAL A 1 239 ? -12.081 -6.620 17.907 1.00 97.06 239 VAL A CA 1
ATOM 1829 C C . VAL A 1 239 ? -13.471 -6.008 17.729 1.00 97.06 239 VAL A C 1
ATOM 1831 O O . VAL A 1 239 ? -14.478 -6.634 18.052 1.00 97.06 239 VAL A O 1
ATOM 1834 N N . LEU A 1 240 ? -13.551 -4.798 17.166 1.00 96.56 240 LEU A N 1
ATOM 1835 C CA . LEU A 1 240 ? -14.834 -4.158 16.860 1.00 96.56 240 LEU A CA 1
ATOM 1836 C C . LEU A 1 240 ? -15.658 -4.983 15.863 1.00 96.56 240 LEU A C 1
ATOM 1838 O O . LEU A 1 240 ? -16.876 -5.085 16.017 1.00 96.56 240 LEU A O 1
ATOM 1842 N N . GLN A 1 241 ? -15.011 -5.581 14.860 1.00 96.06 241 GLN A N 1
ATOM 1843 C CA . GLN A 1 241 ? -15.677 -6.448 13.894 1.00 96.06 241 GLN A CA 1
ATOM 1844 C C . GLN A 1 241 ? -16.227 -7.710 14.569 1.00 96.06 241 GLN A C 1
ATOM 1846 O O . GLN A 1 241 ? -17.406 -8.015 14.394 1.00 96.06 241 GLN A O 1
ATOM 1851 N N . GLU A 1 242 ? -15.426 -8.384 15.396 1.00 95.75 242 GLU A N 1
ATOM 1852 C CA . GLU A 1 242 ? -15.837 -9.584 16.138 1.00 95.75 242 GLU A CA 1
ATOM 1853 C C . GLU A 1 242 ? -17.024 -9.324 17.082 1.00 95.75 242 GLU A C 1
ATOM 1855 O O . GLU A 1 242 ? -17.904 -10.175 17.208 1.00 95.75 242 GLU A O 1
ATOM 1860 N N . VAL A 1 243 ? -17.096 -8.147 17.714 1.00 95.56 243 VAL A N 1
ATOM 1861 C CA . VAL A 1 243 ? -18.191 -7.791 18.640 1.00 95.56 243 VAL A CA 1
ATOM 1862 C C . VAL A 1 243 ? -19.449 -7.352 17.902 1.00 95.56 243 VAL A C 1
ATOM 1864 O O . VAL A 1 243 ? -20.534 -7.883 18.138 1.00 95.56 243 VAL A O 1
ATOM 1867 N N . TYR A 1 244 ? -19.330 -6.346 17.034 1.00 94.69 244 TYR A N 1
ATOM 1868 C CA . TYR A 1 244 ? -20.497 -5.623 16.521 1.00 94.69 244 TYR A CA 1
ATOM 1869 C C . TYR A 1 244 ? -21.003 -6.162 15.182 1.00 94.69 244 TYR A C 1
ATOM 1871 O O . TYR A 1 244 ? -22.194 -6.037 14.888 1.00 94.69 244 TYR A O 1
ATOM 1879 N N . ILE A 1 245 ? -20.126 -6.774 14.382 1.00 93.88 245 ILE A N 1
ATOM 1880 C CA . ILE A 1 245 ? -20.455 -7.250 13.034 1.00 93.88 245 ILE A CA 1
ATOM 1881 C C . ILE A 1 245 ? -20.640 -8.766 13.037 1.00 93.88 245 ILE A C 1
ATOM 1883 O O . ILE A 1 245 ? -21.734 -9.253 12.750 1.00 93.88 245 ILE A O 1
ATOM 1887 N N . ASP A 1 246 ? -19.597 -9.503 13.414 1.00 93.62 246 ASP A N 1
ATOM 1888 C CA . ASP A 1 246 ? -19.571 -10.965 13.336 1.00 93.62 246 ASP A CA 1
ATOM 1889 C C . ASP A 1 246 ? -20.258 -11.616 14.551 1.00 93.62 246 ASP A C 1
ATOM 1891 O O . ASP A 1 246 ? -20.748 -12.741 14.453 1.00 93.62 246 ASP A O 1
ATOM 1895 N N . ARG A 1 247 ? -20.352 -10.890 15.678 1.00 93.44 247 ARG A N 1
ATOM 1896 C CA . ARG A 1 247 ? -20.936 -11.345 16.958 1.00 93.44 247 ARG A CA 1
ATOM 1897 C C . ARG A 1 247 ? -20.304 -12.640 17.478 1.00 93.44 247 ARG A C 1
ATOM 1899 O O . ARG A 1 247 ? -20.976 -13.485 18.068 1.00 93.44 247 ARG A O 1
ATOM 1906 N N . THR A 1 248 ? -19.007 -12.800 17.241 1.00 94.88 248 THR A N 1
ATOM 1907 C CA . THR A 1 248 ? -18.190 -13.918 17.728 1.00 94.88 248 THR A CA 1
ATOM 1908 C C . THR A 1 248 ? -17.542 -13.621 19.079 1.00 94.88 248 THR A C 1
ATOM 1910 O O . THR A 1 248 ? -16.989 -14.530 19.693 1.00 94.88 248 THR A O 1
ATOM 1913 N N . MET A 1 249 ? -17.617 -12.370 19.548 1.00 94.12 249 MET A N 1
ATOM 1914 C CA . MET A 1 249 ? -17.142 -11.933 20.859 1.00 94.12 249 MET A CA 1
ATOM 1915 C C . MET A 1 249 ? -18.221 -11.123 21.598 1.00 94.12 249 MET A C 1
ATOM 1917 O O . MET A 1 249 ? -18.951 -10.341 20.992 1.00 94.12 249 MET A O 1
ATOM 1921 N N . GLU A 1 250 ? -18.307 -11.285 22.920 1.00 94.56 250 GLU A N 1
ATOM 1922 C CA . GLU A 1 250 ? -19.220 -10.517 23.774 1.00 94.56 250 GLU A CA 1
ATOM 1923 C C . GLU A 1 250 ? -18.701 -9.092 24.013 1.00 94.56 250 GLU A C 1
ATOM 1925 O O . GLU A 1 250 ? -17.518 -8.873 24.267 1.00 94.56 250 GLU A O 1
ATOM 1930 N N . ALA A 1 251 ? -19.588 -8.095 24.036 1.00 92.94 251 ALA A N 1
ATOM 1931 C CA . ALA A 1 251 ? -19.176 -6.706 24.272 1.00 92.94 251 ALA A CA 1
ATOM 1932 C C . ALA A 1 251 ? -18.516 -6.498 25.653 1.00 92.94 251 ALA A C 1
ATOM 1934 O O . ALA A 1 251 ? -17.684 -5.606 25.817 1.00 92.94 251 ALA A O 1
ATOM 1935 N N . SER A 1 252 ? -18.852 -7.332 26.644 1.00 93.44 252 SER A N 1
ATOM 1936 C CA . SER A 1 252 ? -18.280 -7.270 27.994 1.00 93.44 252 SER A CA 1
ATOM 1937 C C . SER A 1 252 ? -16.822 -7.723 28.081 1.00 93.44 252 SER A C 1
ATOM 1939 O O . SER A 1 252 ? -16.167 -7.410 29.071 1.00 93.44 252 SER A O 1
ATOM 1941 N N . SER A 1 253 ? -16.305 -8.463 27.092 1.00 91.31 253 SER A N 1
ATOM 1942 C CA . SER A 1 253 ? -14.889 -8.856 27.059 1.00 91.31 253 SER A CA 1
ATOM 1943 C C . SER A 1 253 ? -13.991 -7.799 26.416 1.00 91.31 253 SER A C 1
ATOM 1945 O O . SER A 1 253 ? -12.778 -7.980 26.377 1.00 91.31 253 SER A O 1
ATOM 1947 N N . MET A 1 254 ? -14.563 -6.699 25.921 1.00 92.94 254 MET A N 1
ATOM 1948 C CA . MET A 1 254 ? -13.816 -5.621 25.285 1.00 92.94 254 MET A CA 1
ATOM 1949 C C . MET A 1 254 ? -13.235 -4.649 26.325 1.00 92.94 254 MET A C 1
ATOM 1951 O O . MET A 1 254 ? -13.945 -4.117 27.181 1.00 92.94 254 MET A O 1
ATOM 1955 N N . GLN A 1 255 ? -11.941 -4.346 26.217 1.00 90.38 255 GLN A N 1
ATOM 1956 C CA . GLN A 1 255 ? -11.275 -3.336 27.035 1.00 90.38 255 GLN A CA 1
ATOM 1957 C C . GLN A 1 255 ? -11.657 -1.929 26.541 1.00 90.38 255 GLN A C 1
ATOM 1959 O O . GLN A 1 255 ? -11.185 -1.454 25.503 1.00 90.38 255 GLN A O 1
ATOM 1964 N N . MET A 1 256 ? -12.520 -1.252 27.305 1.00 84.00 256 MET A N 1
ATOM 1965 C CA . MET A 1 256 ? -13.039 0.094 27.004 1.00 84.00 256 MET A CA 1
ATOM 1966 C C . MET A 1 256 ? -12.068 1.233 27.369 1.00 84.00 256 MET A C 1
ATOM 1968 O O . MET A 1 256 ? -12.236 2.336 26.868 1.00 84.00 256 MET A O 1
ATOM 1972 N N . ASN A 1 257 ? -11.040 0.987 28.193 1.00 68.75 257 ASN A N 1
ATOM 1973 C CA . ASN A 1 257 ? -10.065 2.002 28.619 1.00 68.75 257 ASN A CA 1
ATOM 1974 C C . ASN A 1 257 ? -8.629 1.437 28.645 1.00 68.75 257 ASN A C 1
ATOM 1976 O O . ASN A 1 257 ? -8.434 0.349 29.196 1.00 68.75 257 ASN A O 1
ATOM 1980 N N . PRO A 1 258 ? -7.631 2.145 28.084 1.00 53.50 258 PRO A N 1
ATOM 1981 C CA . PRO A 1 258 ? -6.235 2.013 28.492 1.00 53.50 258 PRO A CA 1
ATOM 1982 C C . PRO A 1 258 ? -5.955 2.727 29.824 1.00 53.50 258 PRO A C 1
ATOM 1984 O O . PRO A 1 258 ? -6.697 3.679 30.166 1.00 53.50 258 PRO A O 1
#

Solvent-accessible surface area (backbone atoms only — not comparable to full-atom values): 14546 Å² total; per-residue (Å²): 113,67,69,60,53,54,54,51,50,51,51,52,53,51,52,52,50,52,51,51,54,55,60,58,60,72,69,62,75,67,96,72,70,74,72,88,81,71,65,55,92,59,71,52,68,90,40,8,30,32,26,45,75,86,69,47,82,45,66,59,61,58,68,68,56,92,91,35,58,62,63,62,67,22,23,60,45,74,88,47,46,96,94,34,35,27,44,65,58,53,48,54,50,53,27,50,65,48,9,75,73,59,32,24,90,80,19,52,39,38,29,47,30,47,90,42,84,92,60,62,46,34,31,23,20,63,62,63,54,31,73,72,49,41,40,60,58,49,96,82,56,64,63,28,35,52,57,96,44,69,66,53,21,40,33,36,91,54,13,20,57,50,52,31,54,51,67,64,61,80,62,95,48,76,88,41,42,50,75,46,81,44,73,92,46,89,88,36,46,40,30,32,35,34,38,40,44,35,99,85,71,51,77,47,71,18,24,35,53,68,31,47,47,52,30,37,60,75,74,39,77,59,46,70,79,68,71,51,51,72,82,35,21,55,60,14,28,65,43,44,38,30,34,65,68,70,59,79,40,62,73,86,70,43,42,87,70,123

pLDDT: mean 85.3, std 16.08, range [37.62, 98.44]